Protein AF-0000000087712784 (afdb_homodimer)

Nearest PDB structures (foldseek):
  7yh1-assembly2_C  TM=7.986E-01  e=3.355E-03  Promethearchaeum syntrophicum
  1j3w-assembly1_B  TM=7.639E-01  e=8.770E-03  Thermus thermophilus HB8
  9jue-assembly1_E  TM=7.473E-01  e=1.050E-02  Promethearchaeum syntrophicum
  3l7h-assembly1_A  TM=6.684E-01  e=1.184E-02  Drosophila melanogaster
  2hz5-assembly2_A-2  TM=5.603E-01  e=2.585E-02  Homo sapiens

Secondary structure (DSSP, 8-state):
--GGGSTTEEEEEEEETTEEEEEEEPPPSS-HHHHHHHHHHHHHHHHHHHHHTT---EEEEEEEESSEEEEEETTEEEEEETTT--HHHHHHHHHHHHH-/--GGGSTTEEEEEEEETTEEEEEEEPPPSS-HHHHHHHHHHHHHHHHHHHHHTT---EEEEEEEESSEEEEEETTEEEEEETTT--HHHHHHHHHHHHH-

Structure (mmCIF, N/CA/C/O backbone):
data_AF-0000000087712784-model_v1
#
loop_
_entity.id
_entity.type
_entity.pdbx_description
1 polymer 'Uncharacterized protein'
#
loop_
_atom_site.group_PDB
_atom_site.id
_atom_site.type_symbol
_atom_site.label_atom_id
_atom_site.label_alt_id
_atom_site.label_comp_id
_atom_site.label_asym_id
_atom_site.label_entity_id
_atom_site.label_seq_id
_atom_site.pdbx_PDB_ins_code
_atom_site.Cartn_x
_atom_site.Cartn_y
_atom_site.Cartn_z
_atom_site.occupancy
_atom_site.B_iso_or_equiv
_atom_site.auth_seq_id
_atom_site.auth_comp_id
_atom_site.auth_asym_id
_atom_site.auth_atom_id
_atom_site.pdbx_PDB_model_num
ATOM 1 N N . MET A 1 1 ? -9.359 10.094 18.891 1 52.22 1 MET A N 1
ATOM 2 C CA . MET A 1 1 ? -9.57 8.852 18.141 1 52.22 1 MET A CA 1
ATOM 3 C C . MET A 1 1 ? -8.242 8.266 17.672 1 52.22 1 MET A C 1
ATOM 5 O O . MET A 1 1 ? -7.512 8.898 16.922 1 52.22 1 MET A O 1
ATOM 9 N N . GLY A 1 2 ? -7.289 7.719 18.5 1 76.31 2 GLY A N 1
ATOM 10 C CA . GLY A 1 2 ? -5.965 8.234 18.812 1 76.31 2 GLY A CA 1
ATOM 11 C C . GLY A 1 2 ? -4.883 7.691 17.906 1 76.31 2 GLY A C 1
ATOM 12 O O . GLY A 1 2 ? -4.547 6.508 17.969 1 76.31 2 GLY A O 1
ATOM 13 N N . PHE A 1 3 ? -4.59 8.219 16.719 1 90.31 3 PHE A N 1
ATOM 14 C CA . PHE A 1 3 ? -3.459 7.902 15.859 1 90.31 3 PHE A CA 1
ATOM 15 C C . PHE A 1 3 ? -2.191 7.703 16.688 1 90.31 3 PHE A C 1
ATOM 17 O O . PHE A 1 3 ? -1.212 7.133 16.203 1 90.31 3 PHE A O 1
ATOM 24 N N . GLU A 1 4 ? -2.312 7.988 17.953 1 89 4 GLU A N 1
ATOM 25 C CA . GLU A 1 4 ? -1.141 7.949 18.828 1 89 4 GLU A CA 1
ATOM 26 C C . GLU A 1 4 ? -0.757 6.512 19.156 1 89 4 GLU A C 1
ATOM 28 O O . GLU A 1 4 ? 0.351 6.254 19.641 1 89 4 GLU A O 1
ATOM 33 N N . ILE A 1 5 ? -1.643 5.652 18.859 1 92.44 5 ILE A N 1
ATOM 34 C CA . ILE A 1 5 ? -1.396 4.25 19.172 1 92.44 5 ILE A CA 1
ATOM 35 C C . ILE A 1 5 ? -0.4 3.67 18.172 1 92.44 5 ILE A C 1
ATOM 37 O O . ILE A 1 5 ? 0.114 2.566 18.359 1 92.44 5 ILE A O 1
ATOM 41 N N . ILE A 1 6 ? -0.144 4.379 17.078 1 96.75 6 ILE A N 1
ATOM 42 C 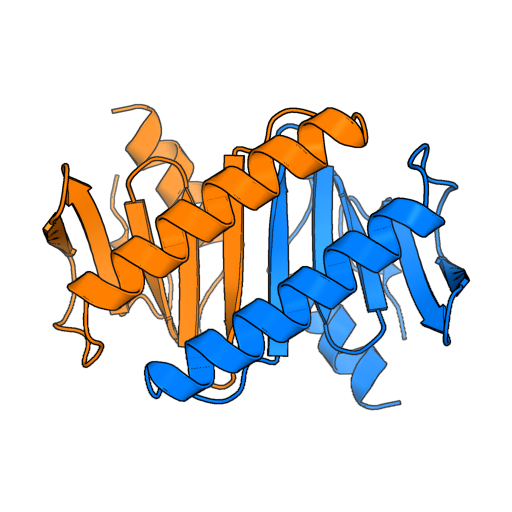CA . ILE A 1 6 ? 0.689 3.877 15.984 1 96.75 6 ILE A CA 1
ATOM 43 C C . ILE A 1 6 ? 2.162 4.078 16.328 1 96.75 6 ILE A C 1
ATOM 45 O O . ILE A 1 6 ? 2.656 5.207 16.344 1 96.75 6 ILE A O 1
ATOM 49 N N . PRO A 1 7 ? 2.809 2.994 16.625 1 97.19 7 PRO A N 1
ATOM 50 C CA . PRO A 1 7 ? 4.254 3.156 16.797 1 97.19 7 PRO A CA 1
ATOM 51 C C . PRO A 1 7 ? 4.934 3.744 15.562 1 97.19 7 PRO A C 1
ATOM 53 O O . PRO A 1 7 ? 4.652 3.324 14.438 1 97.19 7 PRO A O 1
ATOM 56 N N . GLY A 1 8 ? 5.793 4.754 15.828 1 97.5 8 GLY A N 1
ATOM 57 C CA . GLY A 1 8 ? 6.527 5.332 14.711 1 97.5 8 GLY A CA 1
ATOM 58 C C . GLY A 1 8 ? 5.727 6.367 13.945 1 97.5 8 GLY A C 1
ATOM 59 O O . GLY A 1 8 ? 6.133 6.793 12.859 1 97.5 8 GLY A O 1
ATOM 60 N N . LEU A 1 9 ? 4.594 6.777 14.516 1 98.12 9 LEU A N 1
ATOM 61 C CA . LEU A 1 9 ? 3.775 7.793 13.859 1 98.12 9 LEU A CA 1
ATOM 62 C C . LEU A 1 9 ? 4.555 9.094 13.703 1 98.12 9 LEU A C 1
ATOM 64 O O . LEU A 1 9 ? 5.141 9.594 14.664 1 98.12 9 LEU A O 1
ATOM 68 N N . LYS A 1 10 ? 4.547 9.57 12.531 1 97.94 10 LYS A N 1
ATOM 69 C CA . LYS A 1 10 ? 5.156 10.875 12.297 1 97.94 10 LYS A CA 1
ATOM 70 C C . LYS A 1 10 ? 4.102 11.977 12.211 1 97.94 10 LYS A C 1
ATOM 72 O O . LYS A 1 10 ? 4.188 12.984 12.914 1 97.94 10 LYS A O 1
ATOM 77 N N . ALA A 1 11 ? 3.105 11.719 11.383 1 98.12 11 ALA A N 1
ATOM 78 C CA . ALA A 1 11 ? 2.066 12.727 11.219 1 98.12 11 ALA A CA 1
ATOM 79 C C . ALA A 1 11 ? 0.818 12.133 10.57 1 98.12 11 ALA A C 1
ATOM 81 O O . ALA A 1 11 ? 0.891 11.102 9.898 1 98.12 11 ALA A O 1
ATOM 82 N N . VAL A 1 12 ? -0.283 12.781 10.789 1 98.12 12 VAL A N 1
ATOM 83 C CA . VAL A 1 12 ? -1.544 12.5 10.109 1 98.12 12 VAL A CA 1
ATOM 84 C C . VAL A 1 12 ? -2.08 13.781 9.469 1 98.12 12 VAL A C 1
ATOM 86 O O . VAL A 1 12 ? -2.117 14.828 10.109 1 98.12 12 VAL A O 1
ATOM 89 N N . TYR A 1 13 ? -2.383 13.609 8.273 1 97.69 13 TYR A N 1
ATOM 90 C CA . TYR A 1 13 ? -3.039 14.695 7.562 1 97.69 13 TYR A CA 1
ATOM 91 C C . TYR A 1 13 ? -4.41 14.266 7.051 1 97.69 13 TYR A C 1
ATOM 93 O O . TYR A 1 13 ? -4.66 13.078 6.859 1 97.69 13 TYR A O 1
ATOM 101 N N . ARG A 1 14 ? -5.203 15.227 6.836 1 97.31 14 ARG A N 1
ATOM 102 C CA . ARG A 1 14 ? -6.5 15.008 6.199 1 97.31 14 ARG A CA 1
ATOM 103 C C . ARG A 1 14 ? -6.602 15.781 4.891 1 97.31 14 ARG A C 1
ATOM 105 O O . ARG A 1 14 ? -6.215 16.953 4.82 1 97.31 14 ARG A O 1
ATOM 112 N N . ILE A 1 15 ? -7.02 15.133 3.887 1 97.44 15 ILE A N 1
ATOM 113 C CA . ILE A 1 15 ? -7.254 15.781 2.602 1 97.44 15 ILE A CA 1
ATOM 114 C C . ILE A 1 15 ? -8.602 16.5 2.621 1 97.44 15 ILE A C 1
ATOM 116 O O . ILE A 1 15 ? -9.641 15.859 2.838 1 97.44 15 ILE A O 1
ATOM 120 N N . ASP A 1 16 ? -8.555 17.719 2.449 1 95.19 16 ASP A N 1
ATOM 121 C CA . ASP A 1 16 ? -9.727 18.594 2.354 1 95.19 16 ASP A CA 1
ATOM 122 C C . ASP A 1 16 ? -9.664 19.453 1.091 1 95.19 16 ASP A C 1
ATOM 124 O O . ASP A 1 16 ? -9.086 20.547 1.1 1 95.19 16 ASP A O 1
ATOM 128 N N . GLY A 1 17 ? -10.367 18.938 0.084 1 93.69 17 GLY A N 1
ATOM 129 C CA . GLY A 1 17 ? -10.227 19.578 -1.209 1 93.69 17 GLY A CA 1
ATOM 130 C C . GLY A 1 17 ? -8.812 19.516 -1.754 1 93.69 17 GLY A C 1
ATOM 131 O O . GLY A 1 17 ? -8.25 18.438 -1.935 1 93.69 17 GLY A O 1
ATOM 132 N N . GLU A 1 18 ? -8.219 20.75 -1.942 1 94.5 18 GLU A N 1
ATOM 133 C CA . GLU A 1 18 ? -6.879 20.828 -2.52 1 94.5 18 GLU A CA 1
ATOM 134 C C . GLU A 1 18 ? -5.816 20.953 -1.432 1 94.5 18 GLU A C 1
ATOM 136 O O . GLU A 1 18 ? -4.629 21.094 -1.729 1 94.5 18 GLU A O 1
ATOM 141 N N . GLU A 1 19 ? -6.277 20.781 -0.17 1 95.88 19 GLU A N 1
ATOM 142 C CA . GLU A 1 19 ? -5.344 20.984 0.934 1 95.88 19 GLU A CA 1
ATOM 143 C C . GLU A 1 19 ? -5.168 19.703 1.752 1 95.88 19 GLU A C 1
ATOM 145 O O . GLU A 1 19 ? -6.035 18.828 1.744 1 95.88 19 GLU A O 1
ATOM 150 N N . MET A 1 20 ? -3.986 19.609 2.246 1 96.56 20 MET A N 1
ATOM 151 C CA . MET A 1 20 ? -3.705 18.641 3.311 1 96.56 20 MET A CA 1
ATOM 152 C C . MET A 1 20 ? -3.555 19.344 4.656 1 96.56 20 MET A C 1
ATOM 154 O O . MET A 1 20 ? -2.625 20.125 4.848 1 96.56 20 MET A O 1
ATOM 158 N N . LYS A 1 21 ? -4.43 19.047 5.574 1 96.88 21 LYS A N 1
ATOM 159 C CA . LYS A 1 21 ? -4.402 19.688 6.891 1 96.88 21 LYS A CA 1
ATOM 160 C C . LYS A 1 21 ? -3.861 18.719 7.949 1 96.88 21 LYS A C 1
ATOM 162 O O . LYS A 1 21 ? -4.336 17.594 8.07 1 96.88 21 LYS A O 1
ATOM 167 N N . LYS A 1 22 ? -2.941 19.234 8.68 1 96.88 22 LYS A N 1
ATOM 168 C CA . LYS A 1 22 ? -2.363 18.391 9.719 1 96.88 22 LYS A CA 1
ATOM 169 C C . LYS A 1 22 ? -3.363 18.141 10.844 1 96.88 22 LYS A C 1
ATOM 171 O O . LYS A 1 22 ? -3.99 19.078 11.344 1 96.88 22 LYS A O 1
ATOM 176 N N . VAL A 1 23 ? -3.535 16.969 11.195 1 95.75 23 VAL A N 1
ATOM 177 C CA . VAL A 1 23 ? -4.398 16.562 12.305 1 95.75 23 VAL A CA 1
ATOM 178 C C . VAL A 1 23 ? -3.562 16.344 13.562 1 95.75 23 VAL A C 1
ATOM 180 O O . VAL A 1 23 ? -3.902 16.859 14.633 1 95.75 23 VAL A O 1
ATOM 183 N N . VAL A 1 24 ? -2.445 15.633 13.414 1 95.88 24 VAL A N 1
ATOM 184 C CA . VAL A 1 24 ? -1.537 15.375 14.523 1 95.88 24 VAL A CA 1
ATOM 185 C C . VAL A 1 24 ? -0.127 15.125 13.992 1 95.88 24 VAL A C 1
ATOM 187 O O . VAL A 1 24 ? 0.046 14.711 12.852 1 95.88 24 VAL A O 1
ATOM 190 N N . GLY A 1 25 ? 0.893 15.422 14.805 1 96.44 25 GLY A N 1
ATOM 191 C CA . GLY A 1 25 ? 2.258 15 14.523 1 96.44 25 GLY A CA 1
ATOM 192 C C . GLY A 1 25 ? 3.145 16.141 14.062 1 96.44 25 GLY A C 1
ATOM 193 O O . GLY A 1 25 ? 2.855 17.312 14.344 1 96.44 25 GLY A O 1
ATOM 194 N N . GLU A 1 26 ? 4.219 15.805 13.484 1 96 26 GLU A N 1
ATOM 195 C CA . GLU A 1 26 ? 5.223 16.781 13.078 1 96 26 GLU A CA 1
ATOM 196 C C . GLU A 1 26 ? 4.977 17.266 11.656 1 96 26 GLU A C 1
ATOM 198 O O . GLU A 1 26 ? 4.141 16.703 10.938 1 96 26 GLU A O 1
ATOM 203 N N . ASP A 1 27 ? 5.723 18.328 11.258 1 94.19 27 ASP A N 1
ATOM 204 C CA . ASP A 1 27 ? 5.711 18.75 9.859 1 94.19 27 ASP A CA 1
ATOM 205 C C . ASP A 1 27 ? 6.578 17.844 9 1 94.19 27 ASP A C 1
ATOM 207 O O . ASP A 1 27 ? 7.699 17.5 9.375 1 94.19 27 ASP A O 1
ATOM 211 N N . VAL A 1 28 ? 5.973 17.422 7.953 1 93.31 28 VAL A N 1
ATOM 212 C CA . VAL A 1 28 ? 6.738 16.562 7.051 1 93.31 28 VAL A CA 1
ATOM 213 C C . VAL A 1 28 ? 7.422 17.406 5.984 1 93.31 28 VAL A C 1
ATOM 215 O O . VAL A 1 28 ? 6.855 18.391 5.508 1 93.31 28 VAL A O 1
ATOM 218 N N . LYS A 1 29 ? 8.641 17.062 5.688 1 92.88 29 LYS A N 1
ATOM 219 C CA . LYS A 1 29 ? 9.438 17.797 4.707 1 92.88 29 LYS A CA 1
ATOM 220 C C . LYS A 1 29 ? 9.188 17.281 3.297 1 92.88 29 LYS A C 1
ATOM 222 O O . LYS A 1 29 ? 10.117 16.844 2.613 1 92.88 29 LYS A O 1
ATOM 227 N N . ILE A 1 30 ? 7.98 17.328 2.873 1 95.31 30 ILE A N 1
ATOM 228 C CA . ILE A 1 30 ? 7.52 16.922 1.549 1 95.31 30 ILE A CA 1
ATOM 229 C C . ILE A 1 30 ? 6.57 17.969 0.988 1 95.31 30 ILE A C 1
ATOM 231 O O . ILE A 1 30 ? 5.824 18.609 1.739 1 95.31 30 ILE A O 1
ATOM 235 N N . ASP A 1 31 ? 6.633 18.25 -0.297 1 96.25 31 ASP A N 1
ATOM 236 C CA . ASP A 1 31 ? 5.645 19.109 -0.946 1 96.25 31 ASP A CA 1
ATOM 237 C C . ASP A 1 31 ? 4.246 18.5 -0.862 1 96.25 31 ASP A C 1
ATOM 239 O O . ASP A 1 31 ? 3.896 17.625 -1.664 1 96.25 31 ASP A O 1
ATOM 243 N N . LEU A 1 32 ? 3.439 19.016 -0.004 1 97.12 32 LEU A N 1
ATOM 244 C CA . LEU A 1 32 ? 2.158 18.406 0.312 1 97.12 32 LEU A CA 1
ATOM 245 C C . LEU A 1 32 ? 1.156 18.609 -0.817 1 97.12 32 LEU A C 1
ATOM 247 O O . LEU A 1 32 ? 0.252 17.797 -1.013 1 97.12 32 LEU A O 1
ATOM 251 N N . VAL A 1 33 ? 1.329 19.641 -1.504 1 96.81 33 VAL A N 1
ATOM 252 C CA . VAL A 1 33 ? 0.438 19.906 -2.629 1 96.81 33 VAL A CA 1
ATOM 253 C C . VAL A 1 33 ? 0.687 18.875 -3.732 1 96.81 33 VAL A C 1
ATOM 255 O O . VAL A 1 33 ? -0.254 18.25 -4.234 1 96.81 33 VAL A O 1
ATOM 258 N N . LYS A 1 34 ? 1.918 18.688 -4.074 1 96.5 34 LYS A N 1
ATOM 259 C CA . LYS A 1 34 ? 2.264 17.719 -5.098 1 96.5 34 LYS A CA 1
ATOM 260 C C . LYS A 1 34 ? 1.946 16.297 -4.629 1 96.5 34 LYS A C 1
ATOM 262 O O . LYS A 1 34 ? 1.448 15.477 -5.402 1 96.5 34 LYS A O 1
ATOM 267 N N . LEU A 1 35 ? 2.219 16.047 -3.359 1 97.75 35 LEU A N 1
ATOM 268 C CA . LEU A 1 35 ? 1.93 14.719 -2.814 1 97.75 35 LEU A CA 1
ATOM 269 C C . LEU A 1 35 ? 0.435 14.422 -2.879 1 97.75 35 LEU A C 1
ATOM 271 O O . LEU A 1 35 ? 0.035 13.32 -3.262 1 97.75 35 LEU A O 1
ATOM 275 N N . ARG A 1 36 ? -0.326 15.336 -2.525 1 98.06 36 ARG A N 1
ATOM 276 C CA . ARG A 1 36 ? -1.774 15.164 -2.58 1 98.06 36 ARG A CA 1
ATOM 277 C C . ARG A 1 36 ? -2.23 14.789 -3.986 1 98.06 36 ARG A C 1
ATOM 279 O O . ARG A 1 36 ? -3.027 13.867 -4.16 1 98.06 36 ARG A O 1
ATOM 286 N N . LYS A 1 37 ? -1.752 15.508 -4.949 1 96.81 37 LYS A N 1
ATOM 287 C CA . LYS A 1 37 ? -2.125 15.227 -6.332 1 96.81 37 LYS A CA 1
ATOM 288 C C . LYS A 1 37 ? -1.754 13.797 -6.723 1 96.81 37 LYS A C 1
ATOM 290 O O . LYS A 1 37 ? -2.564 13.078 -7.309 1 96.81 37 LYS A O 1
ATOM 2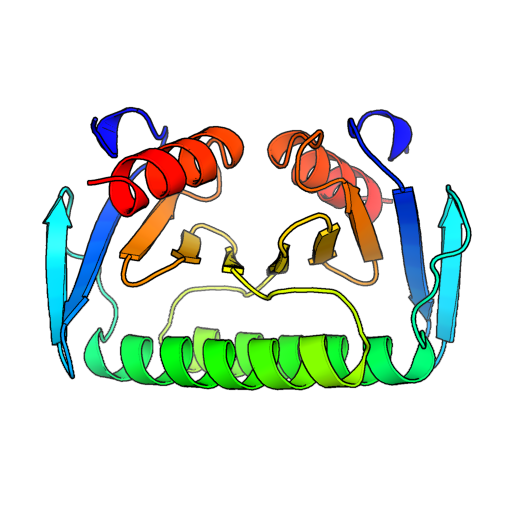95 N N . PHE A 1 38 ? -0.586 13.5 -6.34 1 96.56 38 PHE A N 1
ATOM 296 C CA . PHE A 1 38 ? -0.084 12.164 -6.613 1 96.56 38 PHE A CA 1
ATOM 297 C C . PHE A 1 38 ? -0.942 11.109 -5.918 1 96.56 38 PHE A C 1
ATOM 299 O O . PHE A 1 38 ? -1.364 10.133 -6.539 1 96.56 38 PHE A O 1
ATOM 306 N N . LEU A 1 39 ? -1.236 11.266 -4.668 1 97.88 39 LEU A N 1
ATOM 307 C CA . LEU A 1 39 ? -1.993 10.297 -3.883 1 97.88 39 LEU A CA 1
ATOM 308 C C . LEU A 1 39 ? -3.408 10.148 -4.43 1 97.88 39 LEU A C 1
ATOM 310 O O . LEU A 1 39 ? -3.9 9.023 -4.586 1 97.88 39 LEU A O 1
ATOM 314 N N . MET A 1 40 ? -3.992 11.219 -4.824 1 97.5 40 MET A N 1
ATOM 315 C CA . MET A 1 40 ? -5.371 11.18 -5.301 1 97.5 40 MET A CA 1
ATOM 316 C C . MET A 1 40 ? -5.453 10.547 -6.688 1 97.5 40 MET A C 1
ATOM 318 O O . MET A 1 40 ? -6.383 9.789 -6.977 1 97.5 40 MET A O 1
ATOM 322 N N . GLU A 1 41 ? -4.488 10.828 -7.496 1 95.88 41 GLU A N 1
ATOM 323 C CA . GLU A 1 41 ? -4.438 10.188 -8.805 1 95.88 41 GLU A CA 1
ATOM 324 C C . GLU A 1 41 ? -4.23 8.688 -8.688 1 95.88 41 GLU A C 1
ATOM 326 O O . GLU A 1 41 ? -4.895 7.902 -9.367 1 95.88 41 GLU A O 1
ATOM 331 N N . ASN A 1 42 ? -3.35 8.336 -7.867 1 96.12 42 ASN A N 1
ATOM 332 C CA . ASN A 1 42 ? -3.104 6.914 -7.652 1 96.12 42 ASN A CA 1
ATOM 333 C C . ASN A 1 42 ? -4.324 6.215 -7.062 1 96.12 42 ASN A C 1
ATOM 335 O O . ASN A 1 42 ? -4.598 5.055 -7.383 1 96.12 42 ASN A O 1
ATOM 339 N N . PHE A 1 43 ? -5.02 6.871 -6.156 1 97.62 43 PHE A N 1
ATOM 340 C CA . PHE A 1 43 ? -6.238 6.301 -5.59 1 97.62 43 PHE A CA 1
ATOM 341 C C . PHE A 1 43 ? -7.258 6.012 -6.68 1 97.62 43 PHE A C 1
ATOM 343 O O . PHE A 1 43 ? -7.844 4.926 -6.723 1 97.62 43 PHE A O 1
ATOM 350 N N . GLU A 1 44 ? -7.43 6.98 -7.582 1 96.62 44 GLU A N 1
ATOM 351 C CA . GLU A 1 44 ? -8.398 6.812 -8.664 1 96.62 44 GLU A CA 1
ATOM 352 C C . GLU A 1 44 ? -7.973 5.691 -9.609 1 96.62 44 GLU A C 1
ATOM 354 O O . GLU A 1 44 ? -8.805 4.883 -10.031 1 96.62 44 GLU A O 1
ATOM 359 N N . ILE A 1 45 ? -6.703 5.629 -9.922 1 96.25 45 ILE A N 1
ATOM 360 C CA . ILE A 1 45 ? -6.184 4.559 -10.773 1 96.25 45 ILE A CA 1
ATOM 361 C C . ILE A 1 45 ? -6.418 3.209 -10.094 1 96.25 45 ILE A C 1
ATOM 363 O O . ILE A 1 45 ? -6.891 2.264 -10.734 1 96.25 45 ILE A O 1
ATOM 367 N N . GLY A 1 46 ? -6.07 3.1 -8.812 1 96.38 46 GLY A N 1
ATOM 368 C CA . GLY A 1 46 ? -6.293 1.871 -8.062 1 96.38 46 GLY A CA 1
ATOM 369 C C . GLY A 1 46 ? -7.746 1.441 -8.039 1 96.38 46 GLY A C 1
ATOM 370 O O . GLY A 1 46 ? -8.047 0.256 -8.18 1 96.38 46 GLY A O 1
ATOM 371 N N . LYS A 1 47 ? -8.609 2.396 -7.863 1 97.25 47 LYS A N 1
ATOM 372 C CA . LYS A 1 47 ? -10.039 2.117 -7.859 1 97.25 47 LYS A CA 1
ATOM 373 C C . LYS A 1 47 ? -10.492 1.548 -9.203 1 97.25 47 LYS A C 1
ATOM 375 O O . LYS A 1 47 ? -11.211 0.543 -9.25 1 97.25 47 LYS A O 1
ATOM 380 N N . GLU A 1 48 ? -10.078 2.184 -10.266 1 96.81 48 GLU A N 1
ATOM 381 C CA . GLU A 1 48 ? -10.438 1.741 -11.609 1 96.81 48 GLU A CA 1
ATOM 382 C C . GLU A 1 48 ? -9.898 0.343 -11.891 1 96.81 48 GLU A C 1
ATOM 384 O O . GLU A 1 48 ? -10.609 -0.503 -12.438 1 96.81 48 GLU A O 1
ATOM 389 N N . GLU A 1 49 ? -8.672 0.1 -11.578 1 96 49 GLU A N 1
ATOM 390 C CA . GLU A 1 49 ? -8.047 -1.197 -11.812 1 96 49 GLU A CA 1
ATOM 391 C C . GLU A 1 49 ? -8.734 -2.299 -11.016 1 96 49 GLU A C 1
ATOM 393 O O . GLU A 1 49 ? -8.984 -3.389 -11.539 1 96 49 GLU A O 1
ATOM 398 N N . ALA A 1 50 ? -9.062 -2.012 -9.758 1 96.88 50 ALA A N 1
ATOM 399 C CA . ALA A 1 50 ? -9.758 -2.982 -8.922 1 96.88 50 ALA A CA 1
ATOM 400 C C . ALA A 1 50 ? -11.102 -3.375 -9.531 1 96.88 50 ALA A C 1
ATOM 402 O O . ALA A 1 50 ? -11.469 -4.551 -9.523 1 96.88 50 ALA A O 1
ATOM 403 N N . GLU A 1 51 ? -11.758 -2.383 -10.016 1 96.69 51 GLU A N 1
ATOM 404 C CA . GLU A 1 51 ? -13.039 -2.637 -10.664 1 96.69 51 GLU A CA 1
ATOM 405 C C . GLU A 1 51 ? -12.859 -3.48 -11.93 1 96.69 51 GLU A C 1
ATOM 407 O O . GLU A 1 51 ? -13.586 -4.457 -12.133 1 96.69 51 GLU A O 1
ATOM 412 N N . LYS A 1 52 ? -11.922 -3.148 -12.727 1 96.44 52 LYS A N 1
ATOM 413 C CA . LYS A 1 52 ? -11.68 -3.844 -13.984 1 96.44 52 LYS A CA 1
ATOM 414 C C . LYS A 1 52 ? -11.336 -5.312 -13.75 1 96.44 52 LYS A C 1
ATOM 416 O O . LYS A 1 52 ? -11.672 -6.172 -14.562 1 96.44 52 LYS A O 1
ATOM 421 N N . LEU A 1 53 ? -10.719 -5.582 -12.602 1 97.12 53 LEU A N 1
ATOM 422 C CA . LEU A 1 53 ? -10.242 -6.934 -12.32 1 97.12 53 LEU A CA 1
ATOM 423 C C . LEU A 1 53 ? -11.172 -7.648 -11.352 1 97.12 53 LEU A C 1
ATOM 425 O O . LEU A 1 53 ? -10.867 -8.75 -10.883 1 97.12 53 LEU A O 1
ATOM 429 N N . ASP A 1 54 ? -12.242 -6.996 -10.953 1 95.56 54 ASP A N 1
ATOM 430 C CA . ASP A 1 54 ? -13.25 -7.562 -10.055 1 95.56 54 ASP A CA 1
ATOM 431 C C . ASP A 1 54 ? -12.617 -8.008 -8.742 1 95.56 54 ASP A C 1
ATOM 433 O O . ASP A 1 54 ? -12.812 -9.148 -8.305 1 95.56 54 ASP A O 1
ATOM 437 N N . MET A 1 55 ? -11.836 -7.121 -8.148 1 95.81 55 MET A N 1
ATOM 438 C CA . MET A 1 55 ? -11.094 -7.457 -6.934 1 95.81 55 MET A CA 1
ATOM 439 C C . MET A 1 55 ? -11.859 -7.008 -5.691 1 95.81 55 MET A C 1
ATOM 441 O O . MET A 1 55 ? -11.43 -7.273 -4.566 1 95.81 55 MET A O 1
ATOM 445 N N . GLY A 1 56 ? -13.023 -6.309 -5.863 1 95.5 56 GLY A N 1
ATOM 446 C CA . GLY A 1 56 ? -13.742 -5.719 -4.746 1 95.5 56 GLY A CA 1
ATOM 447 C C . GLY A 1 56 ? -13.523 -4.227 -4.605 1 95.5 56 GLY A C 1
ATOM 448 O O . GLY A 1 56 ? -12.969 -3.592 -5.508 1 95.5 56 GLY A O 1
ATOM 449 N N . ASP A 1 57 ? -13.977 -3.676 -3.484 1 96.44 57 ASP A N 1
ATOM 450 C CA . ASP A 1 57 ? -13.898 -2.234 -3.27 1 96.44 57 ASP A CA 1
ATOM 451 C C . ASP A 1 57 ? -12.5 -1.825 -2.814 1 96.44 57 ASP A C 1
ATOM 453 O O . ASP A 1 57 ? -11.969 -2.369 -1.841 1 96.44 57 ASP A O 1
ATOM 457 N N . PHE A 1 58 ? -11.953 -0.946 -3.533 1 97.31 58 PHE A N 1
ATOM 458 C CA . PHE A 1 58 ? -10.656 -0.371 -3.18 1 97.31 58 PHE A CA 1
ATOM 459 C C . PHE A 1 58 ? -10.805 0.633 -2.043 1 97.31 58 PHE A C 1
ATOM 461 O O . PHE A 1 58 ? -11.5 1.639 -2.182 1 97.31 58 PHE A O 1
ATOM 468 N N . LEU A 1 59 ? -10.125 0.388 -0.917 1 97.12 59 LEU A N 1
ATOM 469 C CA . LEU A 1 59 ? -10.312 1.207 0.276 1 97.12 59 LEU A CA 1
ATOM 470 C C . LEU A 1 59 ? -9.133 2.16 0.468 1 97.12 59 LEU A C 1
ATOM 472 O O . LEU A 1 59 ? -9.281 3.217 1.086 1 97.12 59 LEU A O 1
ATOM 476 N N . GLY A 1 60 ? -7.984 1.759 0.008 1 97.62 60 GLY A N 1
ATOM 477 C CA . GLY A 1 60 ? -6.781 2.557 0.175 1 97.62 60 GLY A CA 1
ATOM 478 C C . GLY A 1 60 ? -5.512 1.804 -0.182 1 97.62 60 GLY A C 1
ATOM 479 O O . GLY A 1 60 ? -5.574 0.698 -0.724 1 97.62 60 GLY A O 1
ATOM 480 N N . PHE A 1 61 ? -4.391 2.455 0.052 1 98.12 61 PHE A N 1
ATOM 481 C CA . PHE A 1 61 ? -3.105 1.833 -0.249 1 98.12 61 PHE A CA 1
ATOM 482 C C . PHE A 1 61 ? -2.016 2.371 0.67 1 98.12 61 PHE A C 1
ATOM 484 O O . PHE A 1 61 ? -2.227 3.354 1.384 1 98.12 61 PHE A O 1
ATOM 491 N N . ALA A 1 62 ? -0.944 1.677 0.701 1 98.06 62 ALA A N 1
ATOM 492 C CA . ALA A 1 62 ? 0.255 2.115 1.41 1 98.06 62 ALA A CA 1
ATOM 493 C C . ALA A 1 62 ? 1.488 2.012 0.518 1 98.06 62 ALA A C 1
ATOM 495 O O . ALA A 1 62 ? 1.6 1.089 -0.294 1 98.06 62 ALA A O 1
ATOM 496 N N . MET A 1 63 ? 2.354 2.936 0.652 1 97.94 63 MET A N 1
ATOM 497 C CA . MET A 1 63 ? 3.68 2.926 0.041 1 97.94 63 MET A CA 1
ATOM 498 C C . MET A 1 63 ? 4.758 2.66 1.086 1 97.94 63 MET A C 1
ATOM 500 O O . MET A 1 63 ? 4.762 3.279 2.152 1 97.94 63 MET A O 1
ATOM 504 N N . ILE A 1 64 ? 5.562 1.788 0.758 1 97.06 64 ILE A N 1
ATOM 505 C CA . ILE A 1 64 ? 6.68 1.455 1.638 1 97.06 64 ILE A CA 1
ATOM 506 C C . ILE A 1 64 ? 7.984 1.961 1.028 1 97.06 64 ILE A C 1
ATOM 508 O O . ILE A 1 64 ? 8.375 1.54 -0.064 1 97.06 64 ILE A O 1
ATOM 512 N N . LEU A 1 65 ? 8.586 2.855 1.734 1 97 65 LEU A N 1
ATOM 513 C CA . LEU A 1 65 ? 9.883 3.393 1.358 1 97 65 LEU A CA 1
ATOM 514 C C . LEU A 1 65 ? 10.961 2.947 2.344 1 97 65 LEU A C 1
ATOM 516 O O . LEU A 1 65 ? 10.68 2.189 3.275 1 97 65 LEU A O 1
ATOM 520 N N . ASP A 1 66 ? 12.148 3.34 2.145 1 94.5 66 ASP A N 1
ATOM 521 C CA . ASP A 1 66 ? 13.258 2.848 2.957 1 94.5 66 ASP A CA 1
ATOM 522 C C . ASP A 1 66 ? 13.117 3.301 4.41 1 94.5 66 ASP A C 1
ATOM 524 O O . ASP A 1 66 ? 13.273 2.5 5.332 1 94.5 66 ASP A O 1
ATOM 528 N N . ASP A 1 67 ? 12.719 4.5 4.672 1 94.12 67 ASP A N 1
ATOM 529 C CA . ASP A 1 67 ? 12.617 4.973 6.051 1 94.12 67 ASP A CA 1
ATOM 530 C C . ASP A 1 67 ? 11.234 5.543 6.336 1 94.12 67 ASP A C 1
ATOM 532 O O . ASP A 1 67 ? 10.93 5.91 7.473 1 94.12 67 ASP A O 1
ATOM 53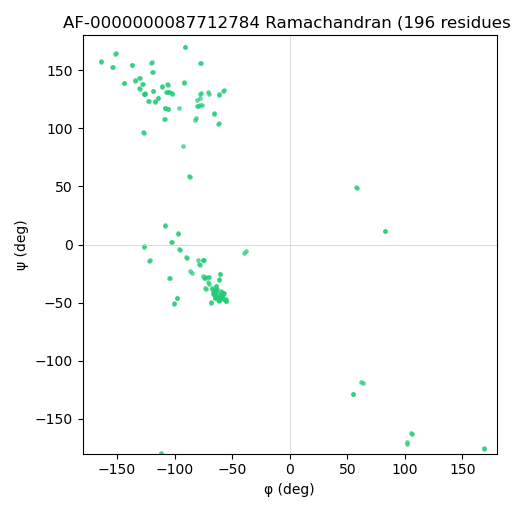6 N N . LEU A 1 68 ? 10.406 5.539 5.344 1 97.44 68 LEU A N 1
ATOM 537 C CA . LEU A 1 68 ? 9.109 6.211 5.426 1 97.44 68 LEU A CA 1
ATOM 538 C C . LEU A 1 68 ? 7.992 5.293 4.949 1 97.44 68 LEU A C 1
ATOM 540 O O . LEU A 1 68 ? 8.156 4.555 3.977 1 97.44 68 LEU A O 1
ATOM 544 N N . GLY A 1 69 ? 6.91 5.227 5.672 1 97.88 69 GLY A N 1
ATOM 545 C CA . GLY A 1 69 ? 5.645 4.676 5.215 1 97.88 69 GLY A CA 1
ATOM 546 C C . GLY A 1 69 ? 4.562 5.727 5.051 1 97.88 69 GLY A C 1
ATOM 547 O O . GLY A 1 69 ? 4.449 6.641 5.871 1 97.88 69 GLY A O 1
ATOM 548 N N . ILE A 1 70 ? 3.861 5.652 3.994 1 98.56 70 ILE A N 1
ATOM 549 C CA . ILE A 1 70 ? 2.723 6.535 3.752 1 98.56 70 ILE A CA 1
ATOM 550 C C . ILE A 1 70 ? 1.483 5.699 3.434 1 98.56 70 ILE A C 1
ATOM 552 O O . ILE A 1 70 ? 1.53 4.805 2.586 1 98.56 70 ILE A O 1
ATOM 556 N N . ALA A 1 71 ? 0.415 5.957 4.09 1 98.38 71 ALA A N 1
ATOM 557 C CA . ALA A 1 71 ? -0.834 5.242 3.834 1 98.38 71 ALA A CA 1
ATOM 558 C C . ALA A 1 71 ? -1.986 6.219 3.609 1 98.38 71 ALA A C 1
ATOM 560 O O . ALA A 1 71 ? -2.088 7.238 4.297 1 98.38 71 ALA A O 1
ATOM 561 N N . LEU A 1 72 ? -2.758 5.895 2.658 1 98.5 72 LEU A N 1
ATOM 562 C CA . LEU A 1 72 ? -3.959 6.668 2.367 1 98.5 72 LEU A CA 1
ATOM 563 C C . LEU A 1 72 ? -5.203 5.785 2.43 1 98.5 72 LEU A C 1
ATOM 565 O O . LEU A 1 72 ? -5.289 4.777 1.729 1 98.5 72 LEU A O 1
ATOM 569 N N . MET A 1 73 ? -6.129 6.125 3.221 1 96.81 73 MET A N 1
ATOM 570 C CA . MET A 1 73 ? -7.477 5.566 3.275 1 96.81 73 MET A CA 1
ATOM 571 C C . MET A 1 73 ? -8.5 6.645 3.619 1 96.81 73 MET A C 1
ATOM 573 O O . MET A 1 73 ? -8.273 7.461 4.508 1 96.81 73 MET A O 1
ATOM 577 N N . GLY A 1 74 ? -9.602 6.551 2.918 1 94.5 74 GLY A N 1
ATOM 578 C CA . GLY A 1 74 ? -10.5 7.688 3.043 1 94.5 74 GLY A CA 1
ATOM 579 C C . GLY A 1 74 ? -9.828 9.008 2.721 1 94.5 74 GLY A C 1
ATOM 580 O O . GLY A 1 74 ? -9.227 9.164 1.656 1 94.5 74 GLY A O 1
ATOM 581 N N . ASN A 1 75 ? -9.938 9.977 3.58 1 95.94 75 ASN A N 1
ATOM 582 C CA . ASN A 1 75 ? -9.297 11.266 3.34 1 95.94 75 ASN A CA 1
ATOM 583 C C . ASN A 1 75 ? -8.102 11.484 4.266 1 95.94 75 ASN A C 1
ATOM 585 O O . ASN A 1 75 ? -7.648 12.609 4.445 1 95.94 75 ASN A O 1
ATOM 589 N N . TYR A 1 76 ? -7.637 10.383 4.852 1 97.38 76 TYR A N 1
ATOM 590 C CA . TYR A 1 76 ? -6.516 10.5 5.781 1 97.38 76 TYR A CA 1
ATOM 591 C C . TYR A 1 76 ? -5.234 9.953 5.16 1 97.38 76 TYR A C 1
ATOM 593 O O . TYR A 1 76 ? -5.258 8.922 4.484 1 97.38 76 TYR A O 1
ATOM 601 N N . VAL A 1 77 ? -4.223 10.672 5.402 1 98.38 77 VAL A N 1
ATOM 602 C CA . VAL A 1 77 ? -2.867 10.273 5.031 1 98.38 77 VAL A CA 1
ATOM 603 C C . VAL A 1 77 ? -2.014 10.117 6.285 1 98.38 77 VAL A C 1
ATOM 605 O O . VAL A 1 77 ? -1.859 11.055 7.062 1 98.38 77 VAL A O 1
ATOM 608 N N . ILE A 1 78 ? -1.463 8.969 6.449 1 98.31 78 ILE A N 1
ATOM 609 C CA . ILE A 1 78 ? -0.658 8.695 7.633 1 98.31 78 ILE A CA 1
ATOM 610 C C . ILE A 1 78 ? 0.797 8.469 7.23 1 98.31 78 ILE A C 1
ATOM 612 O O . ILE A 1 78 ? 1.08 7.68 6.324 1 98.31 78 ILE A O 1
ATOM 616 N N . PHE A 1 79 ? 1.643 9.219 7.863 1 98.38 79 PHE A N 1
ATOM 617 C CA . PHE A 1 79 ? 3.088 9.086 7.715 1 98.38 79 PHE A CA 1
ATOM 618 C C . PHE A 1 79 ? 3.686 8.359 8.914 1 98.38 79 PHE A C 1
ATOM 620 O O . PHE A 1 79 ? 3.441 8.734 10.062 1 98.38 79 PHE A O 1
ATOM 627 N N . VAL A 1 80 ? 4.48 7.363 8.633 1 98.25 80 VAL A N 1
ATOM 628 C CA . VAL A 1 80 ? 5.074 6.602 9.734 1 98.25 80 VAL A CA 1
ATOM 629 C C . VAL A 1 80 ? 6.547 6.324 9.43 1 98.25 80 VAL A C 1
ATOM 631 O O . VAL A 1 80 ? 6.973 6.371 8.273 1 98.25 80 VAL A O 1
ATOM 634 N N . ASP A 1 81 ? 7.332 6.137 10.477 1 97.56 81 ASP A N 1
ATOM 635 C CA . ASP A 1 81 ? 8.641 5.504 10.352 1 97.56 81 ASP A CA 1
ATOM 636 C C . ASP A 1 81 ? 8.508 4.043 9.93 1 97.56 81 ASP A C 1
ATOM 638 O O . ASP A 1 81 ? 8.023 3.213 10.703 1 97.56 81 ASP A O 1
ATOM 642 N N . ALA A 1 82 ? 8.961 3.795 8.75 1 95.06 82 ALA A N 1
ATOM 643 C CA . ALA A 1 82 ? 8.742 2.471 8.172 1 95.06 82 ALA A CA 1
ATOM 644 C C . ALA A 1 82 ? 9.398 1.387 9.023 1 95.06 82 ALA A C 1
ATOM 646 O O . ALA A 1 82 ? 8.945 0.241 9.039 1 95.06 82 ALA A O 1
ATOM 647 N N . LEU A 1 83 ? 10.367 1.673 9.75 1 93.94 83 LEU A N 1
ATOM 648 C CA . LEU A 1 83 ? 11.156 0.692 10.492 1 93.94 83 LEU A CA 1
ATOM 649 C C . LEU A 1 83 ? 10.578 0.478 11.883 1 93.94 83 LEU A C 1
ATOM 651 O O . LEU A 1 83 ? 10.93 -0.494 12.562 1 93.94 83 LEU A O 1
ATOM 655 N N . LYS A 1 84 ? 9.641 1.296 12.32 1 96.12 84 LYS A N 1
ATOM 656 C CA . LYS A 1 84 ? 9.188 1.254 13.703 1 96.12 84 LYS A CA 1
ATOM 657 C C . LYS A 1 84 ? 7.684 0.995 13.781 1 96.12 84 LYS A C 1
ATOM 659 O O . LYS A 1 84 ? 7.16 0.649 14.844 1 96.12 84 LYS A O 1
ATOM 664 N N . THR A 1 85 ? 7.074 1.153 12.68 1 97.06 85 THR A N 1
ATOM 665 C CA . THR A 1 85 ? 5.617 1.177 12.703 1 97.06 85 THR A CA 1
ATOM 666 C C . THR A 1 85 ? 5.055 -0.236 12.836 1 97.06 85 THR A C 1
ATOM 668 O O . THR A 1 85 ? 5.766 -1.218 12.617 1 97.06 85 THR A O 1
ATOM 671 N N . ASN A 1 86 ? 3.879 -0.252 13.344 1 96.75 86 ASN A N 1
ATOM 672 C CA . ASN A 1 86 ? 2.982 -1.402 13.289 1 96.75 86 ASN A CA 1
ATOM 673 C C . ASN A 1 86 ? 1.82 -1.16 12.328 1 96.75 86 ASN A C 1
ATOM 675 O O . ASN A 1 86 ? 0.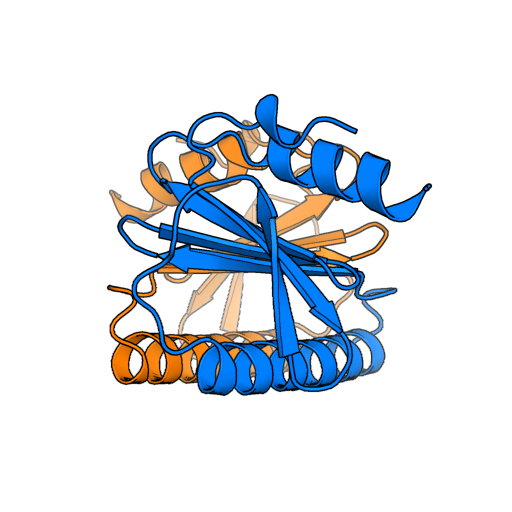89 -0.419 12.648 1 96.75 86 ASN A O 1
ATOM 679 N N . TRP A 1 87 ? 1.835 -1.816 11.219 1 95.5 87 TRP A N 1
ATOM 680 C CA . TRP A 1 87 ? 0.91 -1.515 10.125 1 95.5 87 TRP A CA 1
ATOM 681 C C . TRP A 1 87 ? -0.51 -1.941 10.492 1 95.5 87 TRP A C 1
ATOM 683 O O . TRP A 1 87 ? -1.481 -1.369 9.992 1 95.5 87 TRP A O 1
ATOM 693 N N . ASN A 1 88 ? -0.607 -2.953 11.344 1 95.12 88 ASN A N 1
ATOM 694 C CA . ASN A 1 88 ? -1.944 -3.297 11.812 1 95.12 88 ASN A CA 1
ATOM 695 C C . ASN A 1 88 ? -2.561 -2.166 12.633 1 95.12 88 ASN A C 1
ATOM 697 O O . ASN A 1 88 ? -3.771 -1.944 12.578 1 95.12 88 ASN A O 1
ATOM 701 N N . LYS A 1 89 ? -1.752 -1.529 13.352 1 95.94 89 LYS A N 1
ATOM 702 C CA . LYS A 1 89 ? -2.24 -0.397 14.133 1 95.94 89 LYS A CA 1
ATOM 703 C C . LYS A 1 89 ? -2.598 0.78 13.227 1 95.94 89 LYS A C 1
ATOM 705 O O . LYS A 1 89 ? -3.514 1.548 13.531 1 95.94 89 LYS A O 1
ATOM 710 N N . VAL A 1 90 ? -1.869 0.97 12.117 1 96.38 90 VAL A N 1
ATOM 711 C CA . VAL A 1 90 ? -2.227 1.978 11.125 1 96.38 90 VAL A CA 1
ATOM 712 C C . VAL A 1 90 ? -3.643 1.723 10.617 1 96.38 90 VAL A C 1
ATOM 714 O O . VAL A 1 90 ? -4.477 2.631 10.602 1 96.38 90 VAL A O 1
ATOM 717 N N . LEU A 1 91 ? -3.959 0.489 10.281 1 94.31 91 LEU A N 1
ATOM 718 C CA . LEU A 1 91 ? -5.281 0.144 9.773 1 94.31 91 LEU A CA 1
ATOM 719 C C . LEU A 1 91 ? -6.348 0.349 10.844 1 94.31 91 LEU A C 1
ATOM 721 O O . LEU A 1 91 ? -7.434 0.853 10.555 1 94.31 91 LEU A O 1
ATOM 725 N N . GLU A 1 92 ? -5.988 -0.066 12.031 1 93.5 92 GLU A N 1
ATOM 726 C CA . GLU A 1 92 ? -6.902 0.143 13.148 1 93.5 92 GLU A CA 1
ATOM 727 C C . GLU A 1 92 ? -7.234 1.622 13.32 1 93.5 92 GLU A C 1
ATOM 729 O O . GLU A 1 92 ? -8.398 1.981 13.531 1 93.5 92 GLU A O 1
ATOM 734 N N . ALA A 1 93 ? -6.23 2.42 13.18 1 93.88 93 ALA A N 1
ATOM 735 C CA . ALA A 1 93 ? -6.414 3.861 13.336 1 93.88 93 ALA A CA 1
ATOM 736 C C . ALA A 1 93 ? -7.312 4.426 12.234 1 93.88 93 ALA A C 1
ATOM 738 O O . ALA A 1 93 ? -8.148 5.293 12.5 1 93.88 93 ALA A O 1
ATOM 739 N N . PHE A 1 94 ? -7.098 3.979 11.016 1 93.5 94 PHE A N 1
ATOM 740 C CA . PHE A 1 94 ? -7.969 4.398 9.922 1 93.5 94 PHE A CA 1
ATOM 741 C C . PHE A 1 94 ? -9.43 4.086 10.242 1 93.5 94 PHE A C 1
ATOM 743 O O . PHE A 1 94 ? -10.305 4.934 10.07 1 93.5 94 PHE A O 1
ATOM 750 N N . GLN A 1 95 ? -9.68 2.852 10.688 1 89.44 95 GLN A N 1
ATOM 751 C CA . GLN A 1 95 ? -11.039 2.396 10.953 1 89.44 95 GLN A CA 1
ATOM 752 C C . GLN A 1 95 ? -11.711 3.266 12.008 1 89.44 95 GLN A C 1
ATOM 754 O O . GLN A 1 95 ? -12.883 3.625 11.875 1 89.44 95 GLN A O 1
ATOM 759 N N . GLU A 1 96 ? -10.992 3.598 12.953 1 89.5 96 GLU A N 1
ATOM 760 C CA . GLU A 1 96 ? -11.531 4.445 14.008 1 89.5 96 GLU A CA 1
ATOM 761 C C . GLU A 1 96 ? -11.844 5.848 13.484 1 89.5 96 GLU A C 1
ATOM 763 O O . GLU A 1 96 ? -12.859 6.438 13.852 1 89.5 96 GLU A O 1
ATOM 768 N N . ALA A 1 97 ? -10.953 6.367 12.578 1 87.12 97 ALA A N 1
ATOM 769 C CA . ALA A 1 97 ? -11.109 7.723 12.062 1 87.12 97 ALA A CA 1
ATOM 770 C C . ALA A 1 97 ? -12.266 7.805 11.07 1 87.12 97 ALA A C 1
ATOM 772 O O . ALA A 1 97 ? -12.898 8.852 10.93 1 87.12 97 ALA A O 1
ATOM 773 N N . LEU A 1 98 ? -12.586 6.742 10.383 1 86.06 98 LEU A N 1
ATOM 774 C CA . LEU A 1 98 ? -13.586 6.734 9.32 1 86.06 98 LEU A CA 1
ATOM 775 C C . LEU A 1 98 ? -14.977 6.512 9.883 1 86.06 98 LEU A C 1
ATOM 777 O O . LEU A 1 98 ? -15.977 6.785 9.219 1 86.06 98 LEU A O 1
ATOM 781 N N . ILE A 1 99 ? -15.055 5.938 11.031 1 78.06 99 ILE A N 1
ATOM 782 C CA . ILE A 1 99 ? -16.344 5.773 11.695 1 78.06 99 ILE A CA 1
ATOM 783 C C . ILE A 1 99 ? -16.75 7.086 12.352 1 78.06 99 ILE A C 1
ATOM 785 O O . ILE A 1 99 ? -17.938 7.312 12.625 1 78.06 99 ILE A O 1
ATOM 789 N N . GLN A 1 100 ? -16.031 8.078 12.617 1 67.25 100 GLN A N 1
ATOM 790 C CA . GLN A 1 100 ? -16.375 9.352 13.242 1 67.25 100 GLN A CA 1
ATOM 791 C C . GLN A 1 100 ? -16.891 10.352 12.211 1 67.25 100 GLN A C 1
ATOM 793 O O . GLN A 1 100 ? -17.812 11.117 12.492 1 67.25 100 GLN A O 1
ATOM 798 N N . MET B 1 1 ? 11.883 -19.984 4.867 1 52.34 1 MET B N 1
ATOM 799 C CA . MET B 1 1 ? 11.656 -18.812 5.699 1 52.34 1 MET B CA 1
ATOM 800 C C . MET B 1 1 ? 10.281 -18.219 5.434 1 52.34 1 MET B C 1
ATOM 802 O O . MET B 1 1 ? 10.031 -17.672 4.355 1 52.34 1 MET B O 1
ATOM 806 N N . GLY B 1 2 ? 9.164 -18.859 5.625 1 77.56 2 GLY B N 1
ATOM 807 C CA . GLY B 1 2 ? 8.008 -19.328 4.875 1 77.56 2 GLY B CA 1
ATOM 808 C C . GLY B 1 2 ? 6.828 -18.375 4.941 1 77.56 2 GLY B C 1
ATOM 809 O O . GLY B 1 2 ? 6.672 -17.641 5.918 1 77.56 2 GLY B O 1
ATOM 810 N N . PHE B 1 3 ? 6.375 -17.812 3.865 1 89.94 3 PHE B N 1
ATOM 811 C CA . PHE B 1 3 ? 5.168 -17.016 3.684 1 89.94 3 PHE B CA 1
ATOM 812 C C . PHE B 1 3 ? 4.02 -17.562 4.512 1 89.94 3 PHE B C 1
ATOM 814 O O . PHE B 1 3 ? 3.021 -16.891 4.742 1 89.94 3 PHE B O 1
ATOM 821 N N . GLU B 1 4 ? 4.277 -18.719 5.16 1 89.44 4 GLU B N 1
ATOM 822 C CA . GLU B 1 4 ? 3.215 -19.422 5.879 1 89.44 4 GLU B CA 1
ATOM 823 C C . GLU B 1 4 ? 2.961 -18.781 7.242 1 89.44 4 GLU B C 1
ATOM 825 O O . GLU B 1 4 ? 1.932 -19.031 7.871 1 89.44 4 GLU B O 1
ATOM 830 N N . ILE B 1 5 ? 3.842 -17.953 7.637 1 92.44 5 ILE B N 1
ATOM 831 C CA . ILE B 1 5 ? 3.713 -17.297 8.93 1 92.44 5 ILE B CA 1
ATOM 832 C C . ILE B 1 5 ? 2.641 -16.219 8.844 1 92.44 5 ILE B C 1
ATOM 834 O O . ILE B 1 5 ? 2.221 -15.664 9.867 1 92.44 5 ILE B O 1
ATOM 838 N N . ILE B 1 6 ? 2.209 -15.852 7.641 1 96.69 6 ILE B N 1
ATOM 839 C CA . ILE B 1 6 ? 1.281 -14.742 7.43 1 96.69 6 ILE B CA 1
ATOM 840 C C . ILE B 1 6 ? -0.149 -15.219 7.684 1 96.69 6 ILE B C 1
ATOM 842 O O . ILE B 1 6 ? -0.705 -15.984 6.895 1 96.69 6 ILE B O 1
ATOM 846 N N . PRO B 1 7 ? -0.689 -14.766 8.766 1 97.19 7 PRO B N 1
ATOM 847 C CA . PRO B 1 7 ? -2.111 -15.078 8.938 1 97.19 7 PRO B CA 1
ATOM 848 C C . PRO B 1 7 ? -2.967 -14.562 7.777 1 97.19 7 PRO B C 1
ATOM 850 O O . PRO B 1 7 ? -2.801 -13.422 7.34 1 97.19 7 PRO B O 1
ATOM 853 N N . GLY B 1 8 ? -3.836 -15.477 7.289 1 97.5 8 GLY B N 1
ATOM 854 C CA . GLY B 1 8 ? -4.73 -15.047 6.223 1 97.5 8 GLY B CA 1
ATOM 855 C C . GLY B 1 8 ? -4.086 -15.102 4.852 1 97.5 8 GLY B C 1
ATOM 856 O O . GLY B 1 8 ? -4.645 -14.594 3.877 1 97.5 8 GLY B O 1
ATOM 857 N N . LEU B 1 9 ? -2.918 -15.742 4.773 1 98.19 9 LEU B N 1
ATOM 858 C CA . LEU B 1 9 ? -2.244 -15.875 3.488 1 98.19 9 LEU B CA 1
ATOM 859 C C . LEU B 1 9 ? -3.109 -16.656 2.498 1 98.19 9 LEU B C 1
ATOM 861 O O . LEU B 1 9 ? -3.596 -17.734 2.812 1 98.19 9 LEU B O 1
ATOM 865 N N . LYS B 1 10 ? -3.264 -16.094 1.365 1 97.94 10 LYS B N 1
ATOM 866 C CA . LYS B 1 10 ? -3.971 -16.797 0.305 1 97.94 10 LYS B CA 1
ATOM 867 C C . LYS B 1 10 ? -2.99 -17.406 -0.702 1 97.94 10 LYS B C 1
ATOM 869 O O . LYS B 1 10 ? -3.049 -18.594 -0.998 1 97.94 10 LYS B O 1
ATOM 874 N N . ALA B 1 11 ? -2.086 -16.547 -1.155 1 98.12 11 ALA B N 1
ATOM 875 C CA . ALA B 1 11 ? -1.13 -17.031 -2.146 1 98.12 11 ALA B CA 1
ATOM 876 C C . ALA B 1 11 ? 0.062 -16.094 -2.27 1 98.12 11 ALA B C 1
ATOM 878 O O . ALA B 1 11 ? -0.033 -14.914 -1.915 1 98.12 11 ALA B O 1
ATOM 879 N N . VAL B 1 12 ? 1.136 -16.609 -2.754 1 98.19 12 VAL B N 1
ATOM 880 C CA . VAL B 1 12 ? 2.318 -15.844 -3.137 1 98.19 12 VAL B CA 1
ATOM 881 C C . VAL B 1 12 ? 2.697 -16.172 -4.582 1 98.19 12 VAL B C 1
ATOM 883 O O . VAL B 1 12 ? 2.75 -17.344 -4.969 1 98.19 12 VAL B O 1
ATOM 886 N N . TYR B 1 13 ? 2.867 -15.141 -5.258 1 97.75 13 TYR B N 1
ATOM 887 C CA . TYR B 1 13 ? 3.365 -15.273 -6.621 1 97.75 13 TYR B CA 1
ATOM 888 C C . TYR B 1 13 ? 4.688 -14.531 -6.797 1 97.75 13 TYR B C 1
ATOM 890 O O . TYR B 1 13 ? 4.98 -13.594 -6.051 1 97.75 13 TYR B O 1
ATOM 898 N N . ARG B 1 14 ? 5.406 -14.953 -7.75 1 97.38 14 ARG B N 1
ATOM 899 C CA . ARG B 1 14 ? 6.625 -14.258 -8.156 1 97.38 14 ARG B CA 1
ATOM 900 C C . ARG B 1 14 ? 6.52 -13.773 -9.602 1 97.38 14 ARG B C 1
ATOM 902 O O . ARG B 1 14 ? 6.066 -14.508 -10.477 1 97.38 14 ARG B O 1
ATOM 909 N N . ILE B 1 15 ? 6.855 -12.562 -9.82 1 97.5 15 ILE B N 1
ATOM 910 C CA . ILE B 1 15 ? 6.898 -12.016 -11.164 1 97.5 15 ILE B CA 1
ATOM 911 C C . ILE B 1 15 ? 8.203 -12.422 -11.852 1 97.5 15 ILE B C 1
ATOM 913 O O . ILE B 1 15 ? 9.289 -12.117 -11.359 1 97.5 15 ILE B O 1
ATOM 917 N N . ASP B 1 16 ? 8.07 -13.109 -12.891 1 95.31 16 ASP B N 1
ATOM 918 C CA . ASP B 1 16 ? 9.164 -13.547 -13.75 1 95.31 16 ASP B CA 1
ATOM 919 C C . ASP B 1 16 ? 8.914 -13.156 -15.203 1 95.31 16 ASP B C 1
ATOM 921 O O . ASP B 1 16 ? 8.289 -13.914 -15.953 1 95.31 16 ASP B O 1
ATOM 925 N N . GLY B 1 17 ? 9.508 -12.023 -15.531 1 93.88 17 GLY B N 1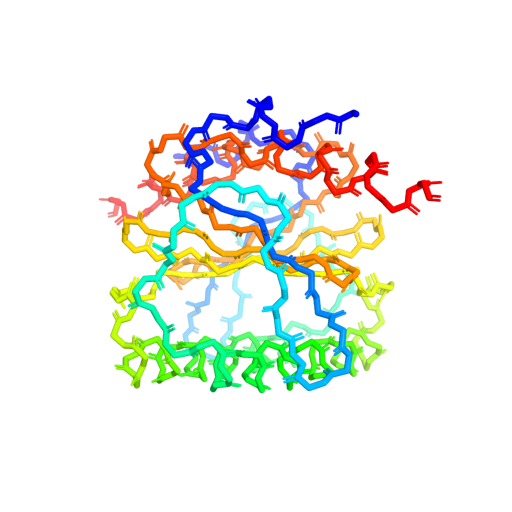
ATOM 926 C CA . GLY B 1 17 ? 9.18 -11.484 -16.844 1 93.88 17 GLY B CA 1
ATOM 927 C C . GLY B 1 17 ? 7.719 -11.109 -16.984 1 93.88 17 GLY B C 1
ATOM 928 O O . GLY B 1 17 ? 7.203 -10.289 -16.219 1 93.88 17 GLY B O 1
ATOM 929 N N . GLU B 1 18 ? 7.055 -11.789 -17.953 1 94.62 18 GLU B N 1
ATOM 930 C CA . GLU B 1 18 ? 5.656 -11.469 -18.219 1 94.62 18 GLU B CA 1
ATOM 931 C C . GLU B 1 18 ? 4.719 -12.43 -17.484 1 94.62 18 GLU B C 1
ATOM 933 O O . GLU B 1 18 ? 3.5 -12.359 -17.656 1 94.62 18 GLU B O 1
ATOM 938 N N . GLU B 1 19 ? 5.324 -13.234 -16.594 1 96.19 19 GLU B N 1
ATOM 939 C CA . GLU B 1 19 ? 4.512 -14.25 -15.922 1 96.19 19 GLU B CA 1
ATOM 940 C C . GLU B 1 19 ? 4.508 -14.039 -14.406 1 96.19 19 GLU B C 1
ATOM 942 O O . GLU B 1 19 ? 5.434 -13.438 -13.859 1 96.19 19 GLU B O 1
ATOM 947 N N . MET B 1 20 ? 3.387 -14.414 -13.867 1 96.69 20 MET B N 1
ATOM 948 C CA . MET B 1 20 ? 3.297 -14.602 -12.422 1 96.69 20 MET B CA 1
ATOM 949 C C . MET B 1 20 ? 3.262 -16.078 -12.062 1 96.69 20 MET B C 1
ATOM 951 O O . MET B 1 20 ? 2.314 -16.797 -12.422 1 96.69 20 MET B O 1
ATOM 955 N N . LYS B 1 21 ? 4.258 -16.547 -11.352 1 97 21 LYS B N 1
ATOM 956 C CA . LYS B 1 21 ? 4.344 -17.953 -10.977 1 97 21 LYS B CA 1
ATOM 957 C C . LYS B 1 21 ? 3.998 -18.156 -9.5 1 97 21 LYS B C 1
ATOM 959 O O . LYS B 1 21 ? 4.559 -17.484 -8.633 1 97 21 LYS B O 1
ATOM 964 N N . LYS B 1 22 ? 3.143 -19.094 -9.312 1 96.94 22 LYS B N 1
ATOM 965 C CA . LYS B 1 22 ? 2.75 -19.344 -7.93 1 96.94 22 LYS B CA 1
ATOM 966 C C . LYS B 1 22 ? 3.891 -19.984 -7.141 1 96.94 22 LYS B C 1
ATOM 968 O O . LYS B 1 22 ? 4.512 -20.953 -7.602 1 96.94 22 LYS B O 1
ATOM 973 N N . VAL B 1 23 ? 4.176 -19.484 -6.039 1 95.75 23 VAL B N 1
ATOM 974 C CA . VAL B 1 23 ? 5.191 -20 -5.133 1 95.75 23 VAL B CA 1
ATOM 975 C C . VAL B 1 23 ? 4.531 -20.859 -4.051 1 95.75 23 VAL B C 1
ATOM 977 O O . VAL B 1 23 ? 4.969 -21.969 -3.779 1 95.75 23 VAL B O 1
ATOM 980 N N . VAL B 1 24 ? 3.449 -20.344 -3.473 1 95.81 24 VAL B N 1
ATOM 981 C CA . VAL B 1 24 ? 2.701 -21.047 -2.441 1 95.81 24 VAL B CA 1
ATOM 982 C C . VAL B 1 24 ? 1.25 -20.578 -2.432 1 95.81 24 VAL B C 1
ATOM 984 O O . VAL B 1 24 ? 0.957 -19.453 -2.848 1 95.81 24 VAL B O 1
ATOM 987 N N . GLY B 1 25 ? 0.331 -21.453 -1.989 1 96.44 25 GLY B N 1
ATOM 988 C CA . GLY B 1 25 ? -1.035 -21.047 -1.697 1 96.44 25 GLY B CA 1
ATOM 989 C C . GLY B 1 25 ? -2.029 -21.5 -2.748 1 96.44 25 GLY B C 1
ATOM 990 O O . GLY B 1 25 ? -1.769 -22.453 -3.484 1 96.44 25 GLY B O 1
ATOM 991 N N . GLU B 1 26 ? -3.15 -20.891 -2.748 1 96.06 26 GLU B N 1
ATOM 992 C CA . GLU B 1 26 ? -4.242 -21.281 -3.633 1 96.06 26 GLU B CA 1
ATOM 993 C C . GLU B 1 26 ? -4.191 -20.516 -4.949 1 96.06 26 GLU B C 1
ATOM 995 O O . GLU B 1 26 ? -3.418 -19.562 -5.086 1 96.06 26 GLU B O 1
ATOM 1000 N N . ASP B 1 27 ? -5.031 -20.969 -5.902 1 94.19 27 ASP B N 1
ATOM 1001 C CA . ASP B 1 27 ? -5.211 -20.188 -7.129 1 94.19 27 ASP B CA 1
ATOM 1002 C C . ASP B 1 27 ? -6.125 -18.984 -6.895 1 94.19 27 ASP B C 1
ATOM 1004 O O . ASP B 1 27 ? -7.176 -19.125 -6.262 1 94.19 27 ASP B O 1
ATOM 1008 N N . VAL B 1 28 ? -5.645 -17.891 -7.324 1 93.5 28 VAL B N 1
ATOM 1009 C CA . VAL B 1 28 ? -6.465 -16.703 -7.164 1 93.5 28 VAL B CA 1
ATOM 1010 C C . VAL B 1 28 ? -7.324 -16.484 -8.406 1 93.5 28 VAL B C 1
ATOM 1012 O O . VAL B 1 28 ? -6.875 -16.75 -9.531 1 93.5 28 VAL B O 1
ATOM 1015 N N . LYS B 1 29 ? -8.547 -16.094 -8.195 1 92.88 29 LYS B N 1
ATOM 1016 C CA . LYS B 1 29 ? -9.492 -15.883 -9.281 1 92.88 29 LYS B CA 1
ATOM 1017 C C . LYS B 1 29 ? -9.391 -14.461 -9.828 1 92.88 29 LYS B C 1
ATOM 1019 O O . LYS B 1 29 ? -10.375 -13.719 -9.836 1 92.88 29 LYS B O 1
ATOM 1024 N N . ILE B 1 30 ? -8.242 -14.094 -10.289 1 95.31 30 ILE B N 1
ATOM 1025 C CA . ILE B 1 30 ? -7.926 -12.805 -10.883 1 95.31 30 ILE B CA 1
ATOM 1026 C C . ILE B 1 30 ? -7.113 -13.008 -12.164 1 95.31 30 ILE B C 1
ATOM 1028 O O . ILE B 1 30 ? -6.309 -13.945 -12.25 1 95.31 30 ILE B O 1
ATOM 1032 N N . ASP B 1 31 ? -7.367 -12.227 -13.188 1 96.56 31 ASP B N 1
ATOM 1033 C CA . ASP B 1 31 ? -6.516 -12.234 -14.375 1 96.56 31 ASP B CA 1
ATOM 1034 C C . ASP B 1 31 ? -5.09 -11.812 -14.023 1 96.56 31 ASP B C 1
ATOM 1036 O O . ASP B 1 31 ? -4.793 -10.625 -13.922 1 96.56 31 ASP B O 1
ATOM 1040 N N . LEU B 1 32 ? -4.207 -12.75 -13.977 1 97.31 32 LEU B N 1
ATOM 1041 C CA . LEU B 1 32 ? -2.861 -12.516 -13.469 1 97.31 32 LEU B CA 1
ATOM 1042 C C . LEU B 1 32 ? -2.025 -11.75 -14.484 1 97.31 32 LEU B C 1
ATOM 1044 O O . LEU B 1 32 ? -1.104 -11.016 -14.117 1 97.31 32 LEU B O 1
ATOM 1048 N N . VAL B 1 33 ? -2.348 -11.906 -15.68 1 97 33 VAL B N 1
ATOM 1049 C CA . VAL B 1 33 ? -1.624 -11.18 -16.719 1 97 33 VAL B CA 1
ATOM 1050 C C . VAL B 1 33 ? -1.942 -9.688 -16.609 1 97 33 VAL B C 1
ATOM 1052 O O . VAL B 1 33 ? -1.035 -8.852 -16.594 1 97 33 VAL B O 1
ATOM 1055 N N . LYS B 1 34 ? -3.193 -9.383 -16.547 1 96.94 34 LYS B N 1
ATOM 1056 C CA . LYS B 1 34 ? -3.6 -7.984 -16.422 1 96.94 34 LYS B CA 1
ATOM 1057 C C . LYS B 1 34 ? -3.137 -7.398 -15.086 1 96.94 34 LYS B C 1
ATOM 1059 O O . LYS B 1 34 ? -2.67 -6.258 -15.031 1 96.94 34 LYS B O 1
ATOM 1064 N N . LEU B 1 35 ? -3.234 -8.195 -14.062 1 98 35 LEU B N 1
ATOM 1065 C CA . LEU B 1 35 ? -2.803 -7.723 -12.75 1 98 35 LEU B CA 1
ATOM 1066 C C . LEU B 1 35 ? -1.313 -7.398 -12.75 1 98 35 LEU B C 1
ATOM 1068 O O . LEU B 1 35 ? -0.9 -6.359 -12.227 1 98 35 LEU B O 1
ATOM 1072 N N . ARG B 1 36 ? -0.573 -8.227 -13.289 1 98.25 36 ARG B N 1
ATOM 1073 C CA . ARG B 1 36 ? 0.864 -7.992 -13.375 1 98.25 36 ARG B CA 1
ATOM 1074 C C . ARG B 1 36 ? 1.159 -6.656 -14.055 1 98.25 36 ARG B C 1
ATOM 1076 O O . ARG B 1 36 ? 1.985 -5.879 -13.578 1 98.25 36 ARG B O 1
ATOM 1083 N N . LYS B 1 37 ? 0.505 -6.426 -15.141 1 97.19 37 LYS B N 1
ATOM 1084 C CA . LYS B 1 37 ? 0.714 -5.176 -15.867 1 97.19 37 LYS B CA 1
ATOM 1085 C C . LYS B 1 37 ? 0.381 -3.969 -14.992 1 97.19 37 LYS B C 1
ATOM 1087 O O . LYS B 1 37 ? 1.15 -3.008 -14.93 1 97.19 37 LYS B O 1
ATOM 1092 N N . PHE B 1 38 ? -0.712 -4.102 -14.344 1 97 38 PHE B N 1
ATOM 1093 C CA . PHE B 1 38 ? -1.146 -3.029 -13.453 1 97 38 PHE B CA 1
ATOM 1094 C C . PHE B 1 38 ? -0.144 -2.826 -12.328 1 97 38 PHE B C 1
ATOM 1096 O O . PHE B 1 38 ? 0.252 -1.694 -12.039 1 97 38 PHE B O 1
ATOM 1103 N N . LEU B 1 39 ? 0.309 -3.883 -11.711 1 98.06 39 LEU B N 1
ATOM 1104 C CA . LEU B 1 39 ? 1.224 -3.803 -10.578 1 98.06 39 LEU B CA 1
ATOM 1105 C C . LEU B 1 39 ? 2.561 -3.201 -11 1 98.06 39 LEU B C 1
ATOM 1107 O O . LEU B 1 39 ? 3.098 -2.328 -10.312 1 98.06 39 LEU B O 1
ATOM 1111 N N . MET B 1 40 ? 3.023 -3.568 -12.133 1 97.62 40 MET B N 1
ATOM 1112 C CA . MET B 1 40 ? 4.32 -3.092 -12.602 1 97.62 40 MET B CA 1
ATOM 1113 C C . MET B 1 40 ? 4.25 -1.623 -13.008 1 97.62 40 MET B C 1
ATOM 1115 O O . MET B 1 40 ? 5.172 -0.854 -12.742 1 97.62 40 MET B O 1
ATOM 1119 N N . GLU B 1 41 ? 3.174 -1.246 -13.602 1 96.19 41 GLU B N 1
ATOM 1120 C CA . GLU B 1 41 ? 2.975 0.158 -13.945 1 96.19 41 GLU B CA 1
ATOM 1121 C C . GLU B 1 41 ? 2.875 1.024 -12.688 1 96.19 41 GLU B C 1
ATOM 1123 O O . GLU B 1 41 ? 3.49 2.09 -12.617 1 96.19 41 GLU B O 1
ATOM 1128 N N . ASN B 1 42 ? 2.127 0.577 -11.758 1 96.44 42 ASN B N 1
ATOM 1129 C CA . ASN B 1 42 ? 1.998 1.312 -10.508 1 96.44 42 ASN B CA 1
ATOM 1130 C C . ASN B 1 42 ? 3.33 1.404 -9.773 1 96.44 42 ASN B C 1
ATOM 1132 O O . ASN B 1 42 ? 3.631 2.422 -9.141 1 96.44 42 ASN B O 1
ATOM 1136 N N . PHE B 1 43 ? 4.105 0.333 -9.812 1 97.81 43 PHE B N 1
ATOM 1137 C CA . PHE B 1 43 ? 5.418 0.353 -9.172 1 97.81 43 PHE B CA 1
ATOM 1138 C C . PHE B 1 43 ? 6.301 1.432 -9.789 1 97.81 43 PHE B C 1
ATOM 1140 O O . PHE B 1 43 ? 6.941 2.203 -9.07 1 97.81 43 PHE B O 1
ATOM 1147 N N . GLU B 1 44 ? 6.297 1.484 -11.109 1 96.62 44 GLU B N 1
ATOM 1148 C CA . GLU B 1 44 ? 7.117 2.471 -11.805 1 96.62 44 GLU B CA 1
ATOM 1149 C C . GLU B 1 44 ? 6.652 3.891 -11.5 1 96.62 44 GLU B C 1
ATOM 1151 O O . GLU B 1 44 ? 7.469 4.781 -11.258 1 96.62 44 GLU B O 1
ATOM 1156 N N . ILE B 1 45 ? 5.359 4.109 -11.492 1 95.94 45 ILE B N 1
ATOM 1157 C CA . ILE B 1 45 ? 4.805 5.414 -11.156 1 95.94 45 ILE B CA 1
ATOM 1158 C C . ILE B 1 45 ? 5.199 5.793 -9.734 1 95.94 45 ILE B C 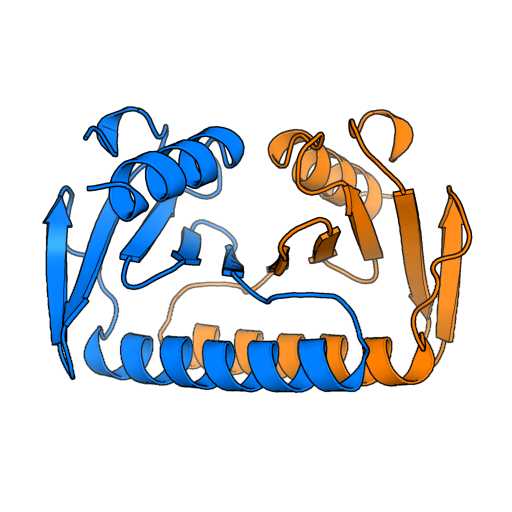1
ATOM 1160 O O . ILE B 1 45 ? 5.637 6.922 -9.484 1 95.94 45 ILE B O 1
ATOM 1164 N N . GLY B 1 46 ? 5.027 4.863 -8.789 1 96.06 46 GLY B N 1
ATOM 1165 C CA . GLY B 1 46 ? 5.414 5.105 -7.41 1 96.06 46 GLY B CA 1
ATOM 1166 C C . GLY B 1 46 ? 6.887 5.449 -7.258 1 96.06 46 GLY B C 1
ATOM 1167 O O . GLY B 1 46 ? 7.242 6.348 -6.496 1 96.06 46 GLY B O 1
ATOM 1168 N N . LYS B 1 47 ? 7.699 4.738 -7.965 1 97.12 47 LYS B N 1
ATOM 1169 C CA . LYS B 1 47 ? 9.141 4.988 -7.93 1 97.12 47 LYS B CA 1
ATOM 1170 C C . LYS B 1 47 ? 9.469 6.391 -8.43 1 97.12 47 LYS B C 1
ATOM 1172 O O . LYS B 1 47 ? 10.219 7.125 -7.789 1 97.12 47 LYS B O 1
ATOM 1177 N N . GLU B 1 48 ? 8.906 6.762 -9.555 1 96.44 48 GLU B N 1
ATOM 1178 C CA . GLU B 1 48 ? 9.148 8.078 -10.141 1 96.44 48 GLU B CA 1
ATOM 1179 C C . GLU B 1 48 ? 8.672 9.195 -9.219 1 96.44 48 GLU B C 1
ATOM 1181 O O . GLU B 1 48 ? 9.383 10.18 -9.016 1 96.44 48 GLU B O 1
ATOM 1186 N N . GLU B 1 49 ? 7.508 9.055 -8.688 1 95.38 49 GLU B N 1
ATOM 1187 C CA . GLU B 1 49 ? 6.941 10.086 -7.82 1 95.38 49 GLU B CA 1
ATOM 1188 C C . GLU B 1 49 ? 7.738 10.219 -6.527 1 95.38 49 GLU B C 1
ATOM 1190 O O . GLU B 1 49 ? 7.969 11.328 -6.043 1 95.38 49 GLU B O 1
ATOM 1195 N N . ALA B 1 50 ? 8.156 9.094 -5.965 1 96.44 50 ALA B N 1
ATOM 1196 C CA . ALA B 1 50 ? 8.977 9.117 -4.758 1 96.44 50 ALA B CA 1
ATOM 1197 C C . ALA B 1 50 ? 10.266 9.906 -4.992 1 96.44 50 ALA B C 1
ATOM 1199 O O . ALA B 1 50 ? 10.688 10.68 -4.137 1 96.44 50 ALA B O 1
ATOM 1200 N N . GLU B 1 51 ? 10.82 9.648 -6.129 1 96.38 51 GLU B N 1
ATOM 1201 C CA . GLU B 1 5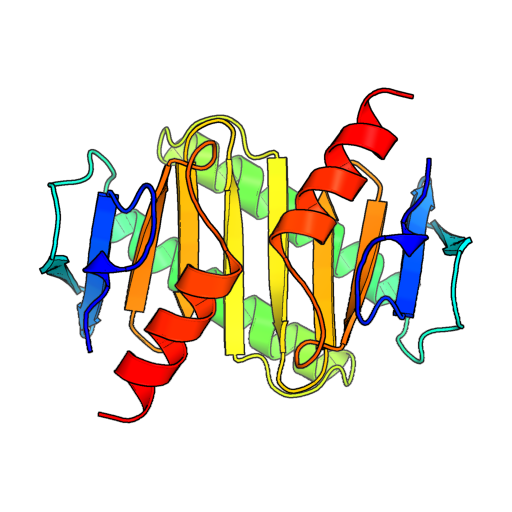1 ? 12.039 10.367 -6.484 1 96.38 51 GLU B CA 1
ATOM 1202 C C . GLU B 1 51 ? 11.781 11.859 -6.645 1 96.38 51 GLU B C 1
ATOM 1204 O O . GLU B 1 51 ? 12.516 12.688 -6.102 1 96.38 51 GLU B O 1
ATOM 1209 N N . LYS B 1 52 ? 10.75 12.203 -7.328 1 96.12 52 LYS B N 1
ATOM 1210 C CA . LYS B 1 52 ? 10.414 13.602 -7.602 1 96.12 52 LYS B CA 1
ATOM 1211 C C . LYS B 1 52 ? 10.148 14.359 -6.309 1 96.12 52 LYS B C 1
ATOM 1213 O O . LYS B 1 52 ? 10.445 15.555 -6.211 1 96.12 52 LYS B O 1
ATOM 1218 N N . LEU B 1 53 ? 9.641 13.656 -5.316 1 96.94 53 LEU B N 1
ATOM 1219 C CA . LEU B 1 53 ? 9.234 14.305 -4.074 1 96.94 53 LEU B CA 1
ATOM 1220 C C . LEU B 1 53 ? 10.281 14.094 -2.986 1 96.94 53 LEU B C 1
ATOM 1222 O O . LEU B 1 53 ? 10.055 14.453 -1.827 1 96.94 53 LEU B O 1
ATOM 1226 N N . ASP B 1 54 ? 11.367 13.438 -3.32 1 95.38 54 ASP B N 1
ATOM 1227 C CA . ASP B 1 54 ? 12.492 13.211 -2.414 1 95.38 54 ASP B CA 1
ATOM 1228 C C . ASP B 1 54 ? 12.039 12.469 -1.159 1 95.38 54 ASP B C 1
ATOM 1230 O O . ASP B 1 54 ? 12.32 12.898 -0.04 1 95.38 54 ASP B O 1
ATOM 1234 N N . MET B 1 55 ? 11.297 11.391 -1.369 1 95.62 55 MET B N 1
ATOM 1235 C CA . MET B 1 55 ? 10.727 10.641 -0.254 1 95.62 55 MET B CA 1
ATOM 1236 C C . MET B 1 55 ? 11.617 9.461 0.122 1 95.62 55 MET B C 1
ATOM 1238 O O . MET B 1 55 ? 11.344 8.758 1.098 1 95.62 55 MET B O 1
ATOM 1242 N N . GLY B 1 56 ? 12.711 9.203 -0.653 1 95.19 56 GLY B N 1
ATOM 1243 C CA . GLY B 1 56 ? 13.531 8.023 -0.453 1 95.19 56 GLY B CA 1
ATOM 1244 C C . GLY B 1 56 ? 13.258 6.922 -1.457 1 95.19 56 GLY B C 1
ATOM 1245 O O . GLY B 1 56 ? 12.531 7.133 -2.432 1 95.19 56 GLY B O 1
ATOM 1246 N N . ASP B 1 57 ? 13.859 5.754 -1.218 1 96.19 57 ASP B N 1
ATOM 1247 C CA . ASP B 1 57 ? 13.734 4.641 -2.156 1 96.19 57 ASP B CA 1
ATOM 1248 C C . ASP B 1 57 ? 12.383 3.941 -2.002 1 96.19 57 ASP B C 1
ATOM 1250 O O . ASP B 1 57 ? 12 3.557 -0.896 1 96.19 57 ASP B O 1
ATOM 1254 N N . PHE B 1 58 ? 11.727 3.852 -3.066 1 97.25 58 PHE B N 1
ATOM 1255 C CA . PHE B 1 58 ? 10.461 3.131 -3.117 1 97.25 58 PHE B CA 1
ATOM 1256 C C . PHE B 1 58 ? 10.695 1.626 -3.158 1 97.25 58 PHE B C 1
ATOM 1258 O O . PHE B 1 58 ? 11.32 1.115 -4.09 1 97.25 58 PHE B O 1
ATOM 1265 N N . LEU B 1 59 ? 10.18 0.891 -2.16 1 97.06 59 LEU B N 1
ATOM 1266 C CA . LEU B 1 59 ? 10.469 -0.534 -2.031 1 97.06 59 LEU B CA 1
ATOM 1267 C C . LEU B 1 59 ? 9.273 -1.372 -2.48 1 97.06 59 LEU B C 1
ATOM 1269 O O . LEU B 1 59 ? 9.438 -2.521 -2.893 1 97.06 59 LEU B O 1
ATOM 1273 N N . GLY B 1 60 ? 8.102 -0.815 -2.332 1 97.56 60 GLY B N 1
ATOM 1274 C CA . GLY B 1 60 ? 6.887 -1.532 -2.678 1 97.56 60 GLY B CA 1
ATOM 1275 C C . GLY B 1 60 ? 5.625 -0.842 -2.188 1 97.56 60 GLY B C 1
ATOM 1276 O O . GLY B 1 60 ? 5.68 0.298 -1.721 1 97.56 60 GLY B O 1
ATOM 1277 N N . PHE B 1 61 ? 4.5 -1.505 -2.4 1 98.19 61 PHE B N 1
ATOM 1278 C CA . PHE B 1 61 ? 3.225 -0.942 -1.972 1 98.19 61 PHE B CA 1
ATOM 1279 C C . PHE B 1 61 ? 2.227 -2.047 -1.648 1 98.19 61 PHE B C 1
ATOM 1281 O O . PHE B 1 61 ? 2.473 -3.219 -1.944 1 98.19 61 PHE B O 1
ATOM 1288 N N . ALA B 1 62 ? 1.203 -1.681 -0.993 1 98.06 62 ALA B N 1
ATOM 1289 C CA . ALA B 1 62 ? 0.076 -2.57 -0.724 1 98.06 62 ALA B CA 1
ATOM 1290 C C . ALA B 1 62 ? -1.249 -1.896 -1.064 1 98.06 62 ALA B C 1
ATOM 1292 O O . ALA B 1 62 ? -1.407 -0.688 -0.866 1 98.06 62 ALA B O 1
ATOM 1293 N N . MET B 1 63 ? -2.143 -2.652 -1.568 1 97.81 63 MET B N 1
ATOM 1294 C CA . MET B 1 63 ? -3.529 -2.26 -1.799 1 97.81 63 MET B CA 1
ATOM 1295 C C . MET B 1 63 ? -4.461 -2.934 -0.797 1 97.81 63 MET B C 1
ATOM 1297 O O . MET B 1 63 ? -4.363 -4.141 -0.571 1 97.81 63 MET B O 1
ATOM 1301 N N . ILE B 1 64 ? -5.254 -2.152 -0.251 1 97 64 ILE B N 1
ATOM 1302 C CA . ILE B 1 64 ? -6.238 -2.66 0.695 1 97 64 ILE B CA 1
ATOM 1303 C C . ILE B 1 64 ? -7.633 -2.602 0.07 1 97 64 ILE B C 1
ATOM 1305 O O . ILE B 1 64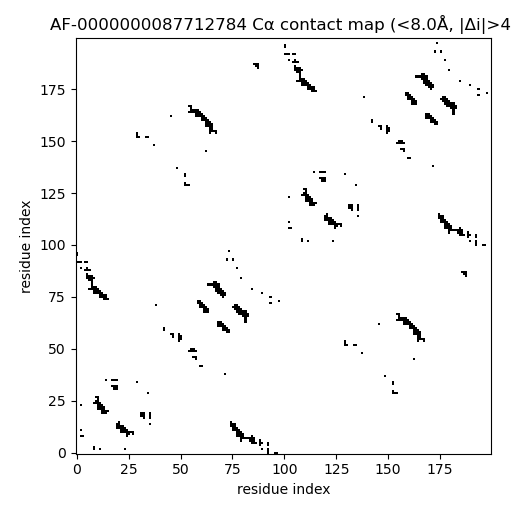 ? -8.117 -1.525 -0.286 1 97 64 ILE B O 1
ATOM 1309 N N . LEU B 1 65 ? -8.211 -3.746 -0.077 1 97 65 LEU B N 1
ATOM 1310 C CA . LEU B 1 65 ? -9.578 -3.879 -0.563 1 97 65 LEU B CA 1
ATOM 1311 C C . LEU B 1 65 ? -10.5 -4.391 0.539 1 97 65 LEU B C 1
ATOM 1313 O O . LEU B 1 65 ? -10.07 -4.566 1.681 1 97 65 LEU B O 1
ATOM 1317 N N . ASP B 1 66 ? -11.711 -4.566 0.259 1 94.69 66 ASP B N 1
ATOM 1318 C CA . ASP B 1 66 ? -12.68 -4.918 1.291 1 94.69 66 ASP B CA 1
ATOM 1319 C C . ASP B 1 66 ? -12.391 -6.301 1.871 1 94.69 66 ASP B C 1
ATOM 1321 O O . ASP B 1 66 ? -12.383 -6.48 3.092 1 94.69 66 ASP B O 1
ATOM 1325 N N . ASP B 1 67 ? -12.031 -7.277 1.079 1 94.38 67 ASP B N 1
ATOM 1326 C CA . ASP B 1 67 ? -11.789 -8.617 1.6 1 94.38 67 ASP B CA 1
ATOM 1327 C C . ASP B 1 67 ? -10.406 -9.133 1.186 1 94.38 67 ASP B C 1
ATOM 1329 O O . ASP B 1 67 ? -9.984 -10.203 1.615 1 94.38 67 ASP B O 1
ATOM 1333 N N . LEU B 1 68 ? -9.727 -8.336 0.439 1 97.5 68 LEU B N 1
ATOM 1334 C CA . LEU B 1 68 ? -8.469 -8.766 -0.17 1 97.5 68 LEU B CA 1
ATOM 1335 C C . LEU B 1 68 ? -7.363 -7.742 0.082 1 97.5 68 LEU B C 1
ATOM 1337 O O . LEU B 1 68 ? -7.605 -6.535 0.033 1 97.5 68 LEU B O 1
ATOM 1341 N N . GLY B 1 69 ? -6.203 -8.195 0.473 1 97.88 69 GLY B N 1
ATOM 1342 C CA . GLY B 1 69 ? -4.973 -7.422 0.442 1 97.88 69 GLY B CA 1
ATOM 1343 C C . GLY B 1 69 ? -3.977 -7.926 -0.584 1 97.88 69 GLY B C 1
ATOM 1344 O O . GLY B 1 69 ? -3.82 -9.133 -0.764 1 97.88 69 GLY B O 1
ATOM 1345 N N . ILE B 1 70 ? -3.395 -7.043 -1.292 1 98.56 70 ILE B N 1
ATOM 1346 C CA . ILE B 1 70 ? -2.338 -7.375 -2.242 1 98.56 70 ILE B CA 1
ATOM 1347 C C . ILE B 1 70 ? -1.104 -6.52 -1.963 1 98.56 70 ILE B C 1
ATOM 1349 O O . ILE B 1 70 ? -1.203 -5.297 -1.832 1 98.56 70 ILE B O 1
ATOM 1353 N N . ALA B 1 71 ? 0.015 -7.121 -1.846 1 98.38 71 ALA B N 1
ATOM 1354 C CA . ALA B 1 71 ? 1.264 -6.398 -1.62 1 98.38 71 ALA B CA 1
ATOM 1355 C C . ALA B 1 71 ? 2.324 -6.805 -2.639 1 98.38 71 ALA B C 1
ATOM 1357 O O . ALA B 1 71 ? 2.447 -7.984 -2.979 1 98.38 71 ALA B O 1
ATOM 1358 N N . LEU B 1 72 ? 3.008 -5.836 -3.092 1 98.56 72 LEU B N 1
ATOM 1359 C CA . LEU B 1 72 ? 4.117 -6.055 -4.012 1 98.56 72 LEU B CA 1
ATOM 1360 C C . LEU B 1 72 ? 5.41 -5.465 -3.455 1 98.56 72 LEU B C 1
ATOM 1362 O O . LEU B 1 72 ? 5.469 -4.273 -3.146 1 98.56 72 LEU B O 1
ATOM 1366 N N . MET B 1 73 ? 6.41 -6.227 -3.311 1 96.75 73 MET B N 1
ATOM 1367 C CA . MET B 1 73 ? 7.785 -5.832 -3.018 1 96.75 73 MET B CA 1
ATOM 1368 C C . MET B 1 73 ? 8.773 -6.742 -3.736 1 96.75 73 MET B C 1
ATOM 1370 O O . MET B 1 73 ? 8.609 -7.961 -3.748 1 96.75 73 MET B O 1
ATOM 1374 N N . GLY B 1 74 ? 9.797 -6.086 -4.25 1 94.44 74 GLY B N 1
ATOM 1375 C CA . GLY B 1 74 ? 10.633 -6.879 -5.141 1 94.44 74 GLY B CA 1
ATOM 1376 C C . GLY B 1 74 ? 9.859 -7.531 -6.266 1 94.44 74 GLY B C 1
ATOM 1377 O O . GLY B 1 74 ? 9.125 -6.855 -6.992 1 94.44 74 GLY B O 1
ATOM 1378 N N . ASN B 1 75 ? 10 -8.805 -6.461 1 96.06 75 ASN B N 1
ATOM 1379 C CA . ASN B 1 75 ? 9.258 -9.5 -7.512 1 96.06 75 ASN B CA 1
ATOM 1380 C C . ASN B 1 75 ? 8.172 -10.398 -6.934 1 96.06 75 ASN B C 1
ATOM 1382 O O . ASN B 1 75 ? 7.66 -11.281 -7.621 1 96.06 75 ASN B O 1
ATOM 1386 N N . TYR B 1 76 ? 7.852 -10.172 -5.668 1 97.44 76 TYR B N 1
ATOM 1387 C CA . TYR B 1 76 ? 6.848 -11 -5.016 1 97.44 76 TYR B CA 1
ATOM 1388 C C . TYR B 1 76 ? 5.535 -10.242 -4.852 1 97.44 76 TYR B C 1
ATOM 1390 O O . TYR B 1 76 ? 5.531 -9.062 -4.504 1 97.44 76 TYR B O 1
ATOM 1398 N N . VAL B 1 77 ? 4.512 -10.945 -5.121 1 98.38 77 VAL B N 1
ATOM 1399 C CA . VAL B 1 77 ? 3.148 -10.477 -4.902 1 98.38 77 VAL B CA 1
ATOM 1400 C C . VAL B 1 77 ? 2.457 -11.359 -3.867 1 98.38 77 VAL B C 1
ATOM 1402 O O . VAL B 1 77 ? 2.346 -12.578 -4.055 1 98.38 77 VAL B O 1
ATOM 1405 N N . ILE B 1 78 ? 1.993 -10.766 -2.832 1 98.31 78 ILE B N 1
ATOM 1406 C CA . ILE B 1 78 ? 1.354 -11.523 -1.764 1 98.31 78 ILE B CA 1
ATOM 1407 C C . ILE B 1 78 ? -0.126 -11.156 -1.681 1 98.31 78 ILE B C 1
ATOM 1409 O O . ILE B 1 78 ? -0.474 -9.977 -1.637 1 98.31 78 ILE B O 1
ATOM 1413 N N . PHE B 1 79 ? -0.93 -12.164 -1.743 1 98.38 79 PHE B N 1
ATOM 1414 C CA . PHE B 1 79 ? -2.371 -12.047 -1.562 1 98.38 79 PHE B CA 1
ATOM 1415 C C . PHE B 1 79 ? -2.781 -12.508 -0.167 1 98.38 79 PHE B C 1
ATOM 1417 O O . PHE B 1 79 ? -2.42 -13.602 0.261 1 98.38 79 PHE B O 1
ATOM 1424 N N . VAL B 1 80 ? -3.547 -11.688 0.5 1 98.25 80 VAL B N 1
ATOM 1425 C CA . VAL B 1 80 ? -3.961 -12.047 1.853 1 98.25 80 VAL B CA 1
ATOM 1426 C C . VAL B 1 80 ? -5.441 -11.727 2.041 1 98.25 80 VAL B C 1
ATOM 1428 O O . VAL B 1 80 ? -6.008 -10.914 1.307 1 98.25 80 VAL B O 1
ATOM 1431 N N . ASP B 1 81 ? -6.094 -12.43 2.971 1 97.62 81 ASP B N 1
ATOM 1432 C CA . ASP B 1 81 ? -7.371 -12 3.527 1 97.62 81 ASP B CA 1
ATOM 1433 C C . ASP B 1 81 ? -7.211 -10.719 4.336 1 97.62 81 ASP B C 1
ATOM 1435 O O . ASP B 1 81 ? -6.582 -10.719 5.398 1 97.62 81 ASP B O 1
ATOM 1439 N N . ALA B 1 82 ? -7.781 -9.703 3.809 1 95.12 82 ALA B N 1
ATOM 1440 C CA . ALA B 1 82 ? -7.562 -8.383 4.406 1 95.12 82 ALA B CA 1
ATOM 1441 C C . ALA B 1 82 ? -8.055 -8.352 5.852 1 95.12 82 ALA B C 1
ATOM 1443 O O . ALA B 1 82 ? -7.535 -7.594 6.676 1 95.12 82 ALA B O 1
ATOM 1444 N N . LEU B 1 83 ? -8.953 -9.133 6.215 1 94.06 83 LEU B N 1
ATOM 1445 C CA . LEU B 1 83 ? -9.586 -9.094 7.527 1 94.06 83 LEU B CA 1
ATOM 1446 C C . LEU B 1 83 ? -8.836 -9.969 8.523 1 94.06 83 LEU B C 1
ATOM 1448 O O . LEU B 1 83 ? -9.039 -9.852 9.734 1 94.06 83 LEU B O 1
ATOM 1452 N N . LYS B 1 84 ? -7.906 -10.797 8.078 1 96.12 84 LYS B N 1
ATOM 1453 C CA . LYS B 1 84 ? -7.281 -11.789 8.953 1 96.12 84 LYS B CA 1
ATOM 1454 C C . LYS B 1 84 ? -5.77 -11.586 9.016 1 96.12 84 LYS B C 1
ATOM 1456 O O . LYS B 1 84 ? -5.105 -12.133 9.898 1 96.12 84 LYS B O 1
ATOM 1461 N N . THR B 1 85 ? -5.309 -10.812 8.125 1 97 85 THR B N 1
ATOM 1462 C CA . THR B 1 85 ? -3.861 -10.766 7.949 1 97 85 THR B CA 1
ATOM 1463 C C . THR B 1 85 ? -3.215 -9.906 9.039 1 97 85 THR B C 1
ATOM 1465 O O . THR B 1 85 ? -3.896 -9.133 9.711 1 97 85 THR B O 1
ATOM 1468 N N . ASN B 1 86 ? -1.993 -10.211 9.227 1 96.62 86 ASN B N 1
ATOM 1469 C CA . ASN B 1 86 ? -1.051 -9.359 9.945 1 96.62 86 ASN B CA 1
ATOM 1470 C C . ASN B 1 86 ? -0.026 -8.734 9.008 1 96.62 86 ASN B C 1
ATOM 1472 O O . ASN B 1 86 ? 0.895 -9.414 8.547 1 96.62 86 ASN B O 1
ATOM 1476 N N . TRP B 1 87 ? -0.134 -7.477 8.766 1 95.38 87 TRP B N 1
ATOM 1477 C CA . TRP B 1 87 ? 0.641 -6.809 7.723 1 95.38 87 TRP B CA 1
ATOM 1478 C C . TRP B 1 87 ? 2.113 -6.723 8.109 1 95.38 87 TRP B C 1
ATOM 1480 O O . TRP B 1 87 ? 2.988 -6.676 7.242 1 95.38 87 TRP B O 1
ATOM 1490 N N . ASN B 1 88 ? 2.373 -6.688 9.422 1 95.19 88 ASN B N 1
ATOM 1491 C CA . ASN B 1 88 ? 3.773 -6.742 9.828 1 95.19 88 ASN B CA 1
ATOM 1492 C C . ASN B 1 88 ? 4.422 -8.062 9.43 1 95.19 88 ASN B C 1
ATOM 1494 O O . ASN B 1 88 ? 5.605 -8.102 9.094 1 95.19 88 ASN B O 1
ATOM 1498 N N . LYS B 1 89 ? 3.66 -9.086 9.508 1 95.94 89 LYS B N 1
ATOM 1499 C CA . LYS B 1 89 ? 4.18 -10.383 9.102 1 95.94 89 LYS B CA 1
ATOM 1500 C C . LYS B 1 89 ? 4.367 -10.461 7.59 1 95.94 89 LYS B C 1
ATOM 1502 O O . LYS B 1 89 ? 5.27 -11.141 7.102 1 95.94 89 LYS B O 1
ATOM 1507 N N . VAL B 1 90 ? 3.521 -9.781 6.82 1 96.31 90 VAL B N 1
ATOM 1508 C CA . VAL B 1 90 ? 3.707 -9.672 5.375 1 96.31 90 VAL B CA 1
ATOM 1509 C C . VAL B 1 90 ? 5.066 -9.047 5.074 1 96.31 90 VAL B C 1
ATOM 1511 O O . VAL B 1 90 ? 5.848 -9.586 4.285 1 96.31 90 VAL B O 1
ATOM 1514 N N . LEU B 1 91 ? 5.398 -7.969 5.742 1 94.31 91 LEU B N 1
ATOM 1515 C CA . LEU B 1 91 ? 6.664 -7.285 5.52 1 94.31 91 LEU B CA 1
ATOM 1516 C C . LEU B 1 91 ? 7.84 -8.164 5.938 1 94.31 91 LEU B C 1
ATOM 1518 O O . LEU B 1 91 ? 8.859 -8.211 5.25 1 94.31 91 LEU B O 1
ATOM 1522 N N . GLU B 1 92 ? 7.633 -8.789 7.059 1 93.56 92 GLU B N 1
ATOM 1523 C CA . GLU B 1 92 ? 8.664 -9.719 7.52 1 93.56 92 GLU B CA 1
ATOM 1524 C C . GLU B 1 92 ? 8.938 -10.797 6.477 1 93.56 92 GLU B C 1
ATOM 1526 O O . GLU B 1 92 ? 10.102 -11.125 6.207 1 93.56 92 GLU B O 1
ATOM 1531 N N . ALA B 1 93 ? 7.902 -11.281 5.887 1 93.88 93 ALA B N 1
ATOM 1532 C CA . ALA B 1 93 ? 8.031 -12.336 4.883 1 93.88 93 ALA B CA 1
ATOM 1533 C C . ALA B 1 93 ? 8.758 -11.82 3.645 1 93.88 93 ALA B C 1
ATOM 1535 O O . ALA B 1 93 ? 9.578 -12.539 3.062 1 93.88 93 ALA B O 1
ATOM 1536 N N . PHE B 1 94 ? 8.414 -10.617 3.217 1 93.44 94 PHE B N 1
ATOM 1537 C CA . PHE B 1 94 ? 9.125 -10.023 2.094 1 93.44 94 PHE B CA 1
ATOM 1538 C C . PHE B 1 94 ? 10.625 -9.969 2.367 1 93.44 94 PHE B C 1
ATOM 1540 O O . PHE B 1 94 ? 11.43 -10.344 1.512 1 93.44 94 PHE B O 1
ATOM 1547 N N . GLN B 1 95 ? 11 -9.469 3.549 1 89.56 95 GLN B N 1
ATOM 1548 C CA . GLN B 1 95 ? 12.398 -9.289 3.904 1 89.56 95 GLN B CA 1
ATOM 1549 C C . GLN B 1 95 ? 13.156 -10.617 3.867 1 89.56 95 GLN B C 1
ATOM 1551 O O . GLN B 1 95 ? 14.281 -10.688 3.371 1 89.56 95 GLN B O 1
ATOM 1556 N N . GLU B 1 96 ? 12.531 -11.594 4.309 1 89.38 96 GLU B N 1
ATOM 1557 C CA . GLU B 1 96 ? 13.156 -12.914 4.293 1 89.38 96 GLU B CA 1
ATOM 1558 C C . GLU B 1 96 ? 13.336 -13.422 2.867 1 89.38 96 GLU B C 1
ATOM 1560 O O . GLU B 1 96 ? 14.367 -14.023 2.545 1 89.38 96 GLU B O 1
ATOM 1565 N N . ALA B 1 97 ? 12.336 -13.133 1.987 1 86.69 97 ALA B N 1
ATOM 1566 C CA . ALA B 1 97 ? 12.359 -13.625 0.612 1 86.69 97 ALA B CA 1
ATOM 1567 C C . ALA B 1 97 ? 13.383 -12.852 -0.221 1 86.69 97 ALA B C 1
ATOM 1569 O O . ALA B 1 97 ? 13.945 -13.398 -1.177 1 86.69 97 ALA B O 1
ATOM 1570 N N . LEU B 1 98 ? 13.664 -11.617 0.097 1 85.06 98 LEU B N 1
ATOM 1571 C CA . LEU B 1 98 ? 14.531 -10.758 -0.694 1 85.06 98 LEU B CA 1
ATOM 1572 C C . LEU B 1 98 ? 15.992 -10.977 -0.319 1 85.06 98 LEU B C 1
ATOM 1574 O O . LEU B 1 98 ? 16.891 -10.609 -1.079 1 85.06 98 LEU B O 1
ATOM 1578 N N . ILE B 1 99 ? 16.234 -11.438 0.857 1 77.25 99 ILE B N 1
ATOM 1579 C CA . ILE B 1 99 ? 17.594 -11.758 1.266 1 77.25 99 ILE B CA 1
ATOM 1580 C C . ILE B 1 99 ? 18.016 -13.102 0.666 1 77.25 99 ILE B C 1
ATOM 1582 O O . ILE B 1 99 ? 19.203 -13.375 0.516 1 77.25 99 ILE B O 1
ATOM 1586 N N . GLN B 1 100 ? 17.266 -14.016 0.178 1 66.38 100 GLN B N 1
ATOM 1587 C CA . GLN B 1 100 ? 17.609 -15.305 -0.41 1 66.38 100 GLN B CA 1
ATOM 1588 C C . GLN B 1 100 ? 17.953 -15.156 -1.89 1 66.38 100 GLN B C 1
ATOM 1590 O O . GLN B 1 100 ? 18.859 -15.836 -2.393 1 66.38 100 GLN B O 1
#

pLDDT: mean 94.86, std 6.24, range [52.22, 98.56]

Sequence (200 aa):
MGFEIIPGLKAVYRIDGEEMKKVVGEDVKIDLVKLRKFLMENFEIGKEEAEKLDMGDFLGFAMILDDLGIALMGNYVIFVDALKTNWNKVLEAFQEALIQMGFEIIPGLKAVYRIDGEEMKKVVGEDVKIDLVKLRKFLMENFEIGKEEAEKLDMGDFLGFAMILDDLGIALMGNYVIFVDALKTNWNKVLEAFQEALIQ

Solvent-accessible surface area (backbone atoms only — not comparable to full-atom values): 10678 Å² total; per-residue (Å²): 127,65,61,78,72,23,44,41,56,42,27,32,30,34,57,56,88,88,40,72,44,77,75,48,70,58,88,71,92,52,63,58,60,62,47,48,53,52,53,52,51,50,50,53,51,49,40,53,52,26,55,76,52,65,58,52,54,63,53,35,38,34,42,36,27,70,61,33,25,41,34,40,43,85,52,37,37,40,34,28,31,46,85,54,44,42,54,55,44,49,54,50,37,50,55,54,58,72,71,107,127,61,66,77,74,23,45,41,58,40,27,32,30,33,55,56,89,88,40,73,44,78,76,47,71,57,89,72,94,53,63,58,60,61,46,49,53,52,53,52,51,52,48,51,51,50,39,52,50,25,55,75,51,66,58,52,54,62,54,34,39,35,40,37,28,69,62,32,25,43,33,40,43,84,50,36,37,40,34,27,31,46,84,53,43,41,55,56,44,48,53,53,33,48,56,52,61,72,72,106

Radius of gyration: 15.97 Å; Cα contacts (8 Å, |Δi|>4): 378; chains: 2; bounding box: 34×42×37 Å

Foldseek 3Di:
DDLVVWWQWAFKWFDDPQDTHTDDHDDDPDDRNVVVVVQVVVQVVVQVVCVVVVVDGDFWDWDDDDQWIWIDGDRMITIGGNVTTDVVVVVVVNVVVVVD/DDPVVWWQWAFKWFDDPQDTHTDDHDDDPDDRNVVVVVQVVVQVVVQVVCVVVVVDGDFWDWDDDDQWIWIDGDRMITIGGNVTTDVVVVVVVNVVVVVD

Organism: NCBI:txid1293036